Protein AF-A0A2N2N046-F1 (afdb_monomer_lite)

pLDDT: mean 81.68, std 15.63, range [43.5, 98.0]

Structure (mmCIF, N/CA/C/O backbone):
data_AF-A0A2N2N046-F1
#
_entry.id   AF-A0A2N2N046-F1
#
loop_
_atom_site.group_PDB
_atom_site.id
_atom_site.type_symbol
_atom_site.label_atom_id
_atom_site.label_alt_id
_atom_site.label_comp_id
_atom_site.label_asym_id
_atom_site.label_entity_id
_atom_site.label_seq_id
_atom_site.pdbx_PDB_ins_code
_atom_site.Cartn_x
_atom_site.Cartn_y
_atom_site.Cartn_z
_atom_site.occupancy
_atom_site.B_iso_or_equiv
_atom_site.auth_seq_id
_atom_site.auth_comp_id
_atom_site.auth_asym_id
_atom_site.auth_atom_id
_atom_site.pdbx_PDB_model_num
ATOM 1 N N . MET A 1 1 ? 30.098 -3.066 45.587 1.00 59.25 1 MET A N 1
ATOM 2 C CA . MET A 1 1 ? 29.687 -1.642 45.711 1.00 59.25 1 MET A CA 1
ATOM 3 C C . MET A 1 1 ? 29.264 -0.950 44.402 1.00 59.25 1 MET A C 1
ATOM 5 O O . MET A 1 1 ? 28.544 0.035 44.495 1.00 59.25 1 MET A O 1
ATOM 9 N N . LYS A 1 2 ? 29.627 -1.421 43.192 1.00 56.34 2 LYS A N 1
ATOM 10 C CA . LYS A 1 2 ? 29.232 -0.758 41.923 1.00 56.34 2 LYS A CA 1
ATOM 11 C C . LYS A 1 2 ? 27.736 -0.882 41.561 1.00 56.34 2 LYS A C 1
ATOM 13 O O . LYS A 1 2 ? 27.165 0.080 41.059 1.00 56.34 2 LYS A O 1
ATOM 18 N N . GLN A 1 3 ? 27.082 -1.995 41.905 1.00 61.72 3 GLN A N 1
ATOM 19 C CA . GLN A 1 3 ? 25.675 -2.259 41.549 1.00 61.72 3 GLN A CA 1
ATOM 20 C C . GLN A 1 3 ? 24.677 -1.250 42.158 1.00 61.72 3 GLN A C 1
ATOM 22 O O . GLN A 1 3 ? 23.708 -0.861 41.511 1.00 61.72 3 GLN A O 1
ATOM 27 N N . ASN A 1 4 ? 24.935 -0.764 43.379 1.00 69.19 4 ASN A N 1
ATOM 28 C CA . ASN A 1 4 ? 24.015 0.155 44.063 1.00 69.19 4 ASN A CA 1
ATOM 29 C C . ASN A 1 4 ? 24.002 1.567 43.460 1.00 69.19 4 ASN A C 1
ATOM 31 O O . ASN A 1 4 ? 22.984 2.251 43.530 1.00 69.19 4 ASN A O 1
ATOM 35 N N . ARG A 1 5 ? 25.100 1.999 42.826 1.00 77.50 5 ARG A N 1
ATOM 36 C CA . ARG A 1 5 ? 25.168 3.324 42.188 1.00 77.50 5 ARG A CA 1
ATOM 37 C C . ARG A 1 5 ? 24.362 3.382 40.891 1.00 77.50 5 ARG A C 1
ATOM 39 O O . ARG A 1 5 ? 23.766 4.412 40.596 1.00 77.50 5 ARG A O 1
ATOM 46 N N . TYR A 1 6 ? 24.279 2.266 40.167 1.00 79.62 6 TYR A N 1
ATOM 47 C CA . TYR A 1 6 ? 23.507 2.179 38.927 1.00 79.62 6 TYR A CA 1
ATOM 48 C C . TYR A 1 6 ? 21.994 2.270 39.181 1.00 79.62 6 TYR A C 1
ATOM 50 O O . TYR A 1 6 ? 21.284 3.016 38.508 1.00 79.62 6 TYR A O 1
ATOM 58 N N . ASN A 1 7 ? 21.505 1.587 40.222 1.00 78.88 7 ASN A N 1
ATOM 59 C CA . ASN A 1 7 ? 20.087 1.621 40.588 1.00 78.88 7 ASN A CA 1
ATOM 60 C C . ASN A 1 7 ? 19.633 3.000 41.089 1.00 78.88 7 ASN A C 1
ATOM 62 O O . ASN A 1 7 ? 18.505 3.406 40.813 1.00 78.88 7 ASN A O 1
ATOM 66 N N . LEU A 1 8 ? 20.509 3.737 41.782 1.00 85.38 8 LEU A N 1
ATOM 67 C CA . LEU A 1 8 ? 20.218 5.101 42.226 1.00 85.38 8 LEU A CA 1
ATOM 68 C C . LEU A 1 8 ? 20.126 6.069 41.036 1.00 85.38 8 LEU A C 1
ATOM 70 O O . LEU A 1 8 ? 19.172 6.839 40.947 1.00 85.38 8 LEU A O 1
ATOM 74 N N . PHE A 1 9 ? 21.066 5.981 40.091 1.00 86.12 9 PHE A N 1
ATOM 75 C CA . PHE A 1 9 ? 21.083 6.850 38.912 1.00 86.12 9 PHE A CA 1
ATOM 76 C C . PHE A 1 9 ? 19.874 6.606 37.997 1.00 86.12 9 PHE A C 1
ATOM 78 O O . PHE A 1 9 ? 19.235 7.554 37.547 1.00 86.12 9 PHE A O 1
ATOM 85 N N . ARG A 1 10 ? 19.487 5.337 37.797 1.00 84.94 10 ARG A N 1
ATOM 86 C CA . ARG A 1 10 ? 18.296 4.972 37.013 1.00 84.94 10 ARG A CA 1
ATOM 87 C C . ARG A 1 10 ? 17.003 5.521 37.627 1.00 84.94 10 ARG A C 1
ATOM 89 O O . ARG A 1 10 ? 16.145 5.995 36.891 1.00 84.94 10 ARG A O 1
ATOM 96 N N . ARG A 1 11 ? 16.864 5.492 38.958 1.00 87.94 11 ARG A N 1
ATOM 97 C CA . ARG A 1 11 ? 15.691 6.058 39.652 1.00 87.94 11 ARG A CA 1
ATOM 98 C C . ARG A 1 11 ? 15.640 7.583 39.540 1.00 87.94 11 ARG A C 1
ATOM 100 O O . ARG A 1 11 ? 14.569 8.123 39.290 1.00 87.94 11 ARG A O 1
ATOM 107 N N . LEU A 1 12 ? 16.789 8.255 39.652 1.00 90.06 12 LEU A N 1
ATOM 108 C CA . LEU A 1 12 ? 16.875 9.709 39.502 1.00 90.06 12 LEU A CA 1
ATOM 109 C C . LEU A 1 12 ? 16.481 10.159 38.084 1.00 90.06 12 LEU A C 1
ATOM 111 O O . LEU A 1 12 ? 15.694 11.089 37.932 1.00 90.06 12 LEU A O 1
ATOM 115 N N . LEU A 1 13 ? 16.971 9.459 37.054 1.00 90.94 13 LEU A N 1
ATOM 116 C CA . LEU A 1 13 ? 16.663 9.763 35.653 1.00 90.94 13 LEU A CA 1
ATOM 117 C C . LEU A 1 13 ? 15.162 9.617 35.352 1.00 90.94 13 LEU A C 1
ATOM 119 O O . LEU A 1 13 ? 14.576 10.480 34.703 1.00 90.94 13 LEU A O 1
ATOM 123 N N . ILE A 1 14 ? 14.531 8.551 35.860 1.00 88.88 14 ILE A N 1
ATOM 124 C CA . ILE A 1 14 ? 13.090 8.320 35.686 1.00 88.88 14 ILE A CA 1
ATOM 125 C C . ILE A 1 14 ? 12.280 9.4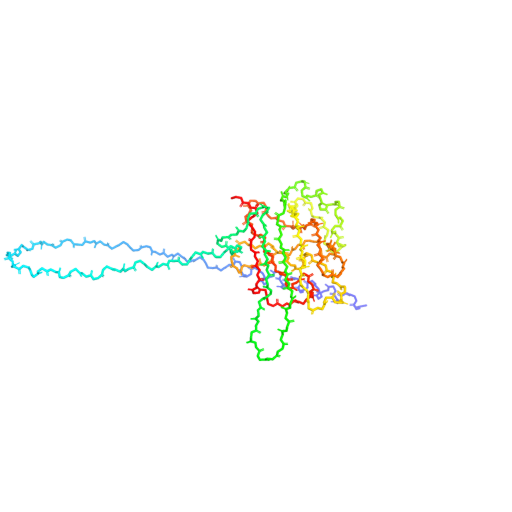32 36.369 1.00 88.88 14 ILE A C 1
ATOM 127 O O . ILE A 1 14 ? 11.352 9.956 35.760 1.00 88.88 14 ILE A O 1
ATOM 131 N N . SER A 1 15 ? 12.650 9.849 37.586 1.00 86.62 15 SER A N 1
ATOM 132 C CA . SER A 1 15 ? 11.965 10.960 38.264 1.00 86.62 15 SER A CA 1
ATOM 133 C C . SER A 1 15 ? 12.071 12.280 37.501 1.00 86.62 15 SER A C 1
ATOM 135 O O . SER A 1 15 ? 11.079 13.000 37.427 1.00 86.62 15 SER A O 1
ATOM 137 N N . ILE A 1 16 ? 13.227 12.588 36.903 1.00 89.75 16 ILE A N 1
ATOM 138 C CA . ILE A 1 16 ? 13.406 13.815 36.110 1.00 89.75 16 ILE A CA 1
ATOM 139 C C . ILE A 1 16 ? 12.502 13.790 34.869 1.00 89.75 16 ILE A C 1
ATOM 141 O O . ILE A 1 16 ? 11.799 14.764 34.614 1.00 89.75 16 ILE A O 1
ATOM 145 N N . LEU A 1 17 ? 12.448 12.666 34.144 1.00 87.50 17 LEU A N 1
ATOM 146 C CA . LEU A 1 17 ? 11.613 12.541 32.942 1.00 87.50 17 LEU A CA 1
ATOM 147 C C . LEU A 1 17 ? 10.113 12.669 33.244 1.00 87.50 17 LEU A C 1
ATOM 149 O O . LEU A 1 17 ? 9.395 13.337 32.501 1.00 87.50 17 LEU A O 1
ATOM 153 N N . VAL A 1 18 ? 9.642 12.087 34.351 1.00 86.75 18 VAL A N 1
ATOM 154 C CA . VAL A 1 18 ? 8.235 12.205 34.770 1.00 86.75 18 VAL A CA 1
ATOM 155 C C . VAL A 1 18 ? 7.891 13.650 35.149 1.00 86.75 18 VAL A C 1
ATOM 157 O O . VAL A 1 18 ? 6.824 14.141 34.783 1.00 86.75 18 VAL A O 1
ATOM 160 N N . PHE A 1 19 ? 8.798 14.359 35.829 1.00 80.19 19 PHE A N 1
ATOM 161 C CA . PHE A 1 19 ? 8.562 15.747 36.236 1.00 80.19 19 PHE A CA 1
ATOM 162 C C . PHE A 1 19 ? 8.558 16.712 35.040 1.00 80.19 19 PHE A C 1
ATOM 164 O O . PHE A 1 19 ? 7.724 17.613 34.980 1.00 80.19 19 PHE A O 1
ATOM 171 N N . SER A 1 20 ? 9.429 16.495 34.048 1.00 79.31 20 SER A N 1
ATOM 172 C CA . SER A 1 20 ? 9.440 17.283 32.808 1.00 79.31 20 SER A CA 1
ATOM 173 C C . SER A 1 20 ? 8.172 17.091 31.970 1.00 79.31 20 SER A C 1
ATOM 175 O O . SER A 1 20 ? 7.686 18.057 31.388 1.00 79.31 20 SER A O 1
ATOM 177 N N . PHE A 1 21 ? 7.596 15.884 31.941 1.00 76.62 21 PHE A N 1
ATOM 178 C CA . PHE A 1 21 ? 6.354 15.617 31.205 1.00 76.62 21 PHE A CA 1
ATOM 179 C C . PHE A 1 21 ? 5.133 16.308 31.839 1.00 76.62 21 PHE A C 1
ATOM 181 O O . PHE A 1 21 ? 4.242 16.768 31.127 1.00 76.62 21 PHE A O 1
ATOM 188 N N . LEU A 1 22 ? 5.114 16.459 33.169 1.00 74.38 22 LEU A N 1
ATOM 189 C CA . LEU A 1 22 ? 4.006 17.097 33.888 1.00 74.38 22 LEU A CA 1
ATOM 190 C C . LEU A 1 22 ? 3.894 18.610 33.617 1.00 74.38 22 LEU A C 1
ATOM 192 O O . LEU A 1 22 ? 2.797 19.158 33.649 1.00 74.38 22 LEU A O 1
ATOM 196 N N . ILE A 1 23 ? 5.011 19.279 33.312 1.00 70.19 23 ILE A N 1
ATOM 197 C CA . ILE A 1 23 ? 5.061 20.732 33.060 1.00 70.19 23 ILE A CA 1
ATOM 198 C C . ILE A 1 23 ? 4.473 21.095 31.681 1.00 70.19 23 ILE A C 1
ATOM 200 O O . ILE A 1 23 ? 3.991 22.208 31.481 1.00 70.19 23 ILE A O 1
ATOM 204 N N . ILE A 1 24 ? 4.453 20.154 30.731 1.00 66.06 24 ILE A N 1
ATOM 205 C CA . ILE A 1 24 ? 3.971 20.391 29.358 1.00 66.06 24 ILE A CA 1
ATOM 206 C C . ILE A 1 24 ? 2.428 20.363 29.282 1.00 66.06 24 ILE A C 1
ATOM 208 O O . ILE A 1 24 ? 1.840 20.910 28.353 1.00 66.06 24 ILE A O 1
ATOM 212 N N . LEU A 1 25 ? 1.746 19.801 30.287 1.00 60.03 25 LEU A N 1
ATOM 213 C CA . LEU A 1 25 ? 0.282 19.656 30.311 1.00 60.03 25 LEU A CA 1
ATOM 214 C C . LEU A 1 25 ? -0.479 20.894 30.828 1.00 60.03 25 LEU A C 1
ATOM 216 O O . LEU A 1 25 ? -1.706 20.902 30.807 1.00 60.03 25 LEU A O 1
ATOM 220 N N . THR A 1 26 ? 0.210 21.956 31.256 1.00 64.25 26 THR A N 1
ATOM 221 C CA . THR A 1 26 ? -0.411 23.189 31.790 1.00 64.25 26 THR A CA 1
ATOM 222 C C . THR A 1 26 ? -0.290 24.394 30.846 1.00 64.25 26 THR A C 1
ATOM 224 O O . THR A 1 26 ? -0.050 25.516 31.289 1.00 64.25 26 THR A O 1
ATOM 227 N N . GLY A 1 27 ? -0.432 24.180 29.534 1.00 49.88 27 GLY A N 1
ATOM 228 C CA . GLY A 1 27 ? -0.313 25.224 28.508 1.00 49.88 27 GLY A CA 1
ATOM 229 C C . GLY A 1 27 ? -1.650 25.758 27.973 1.00 49.88 27 GLY A C 1
ATOM 230 O O . GLY A 1 27 ? -2.259 25.134 27.117 1.00 49.88 27 GLY A O 1
ATOM 231 N N . CYS A 1 28 ? -2.035 26.945 28.454 1.00 49.88 28 CYS A N 1
ATOM 232 C CA . CYS A 1 28 ? -2.848 28.003 27.824 1.00 49.88 28 CYS A CA 1
ATOM 233 C C . CYS A 1 28 ? -4.181 27.666 27.113 1.00 49.88 28 CYS A C 1
ATOM 235 O O . CYS A 1 28 ? -4.227 27.401 25.915 1.00 49.88 28 CYS A O 1
ATOM 237 N N . ASN A 1 29 ? -5.291 27.927 27.818 1.00 56.12 29 ASN A N 1
ATOM 238 C CA . ASN A 1 29 ? -6.572 28.314 27.213 1.00 56.12 29 ASN A CA 1
ATOM 239 C C . ASN A 1 29 ? -6.524 29.793 26.795 1.00 56.12 29 ASN A C 1
ATOM 241 O O . ASN A 1 29 ? -6.257 30.659 27.627 1.00 56.12 29 ASN A O 1
ATOM 245 N N . SER A 1 30 ? -6.822 30.103 25.532 1.00 54.75 30 SER A N 1
ATOM 246 C CA . SER A 1 30 ? -7.036 31.478 25.062 1.00 54.75 30 SER A CA 1
ATOM 247 C C . SER A 1 30 ? -8.430 31.626 24.463 1.00 54.75 30 SER A C 1
ATOM 249 O O . SER A 1 30 ? -8.735 31.117 23.389 1.00 54.75 30 SER A O 1
ATOM 251 N N . THR A 1 31 ? -9.274 32.326 25.212 1.00 46.50 31 THR A N 1
ATOM 252 C CA . THR A 1 31 ? -10.623 32.774 24.866 1.00 46.50 31 THR A CA 1
ATOM 253 C C . THR A 1 31 ? -10.540 33.898 23.830 1.00 46.50 31 THR A C 1
ATOM 255 O O . THR A 1 31 ? -9.891 34.910 24.091 1.00 46.50 31 THR A O 1
ATOM 258 N N . ILE A 1 32 ? -11.208 33.765 22.679 1.00 52.81 32 ILE A N 1
ATOM 259 C CA . ILE A 1 32 ? -11.350 34.854 21.697 1.00 52.81 32 ILE A CA 1
ATOM 260 C C . ILE A 1 32 ? -12.803 35.345 21.696 1.00 52.81 32 ILE A C 1
ATOM 262 O O . ILE A 1 32 ? -13.740 34.579 21.481 1.00 52.81 32 ILE A O 1
ATOM 266 N N . LEU A 1 33 ? -12.948 36.641 21.986 1.00 43.62 33 LEU A N 1
ATOM 267 C CA . LEU A 1 33 ? -14.177 37.434 22.069 1.00 43.62 33 LEU A CA 1
ATOM 268 C C . LEU A 1 33 ? -14.772 37.727 20.682 1.00 43.62 33 LEU A C 1
ATOM 270 O O . LEU A 1 33 ? -14.066 38.158 19.773 1.00 43.62 33 LEU A O 1
ATOM 274 N N . SER A 1 34 ? -16.092 37.570 20.555 1.00 45.38 34 SER A N 1
ATOM 275 C CA . SER A 1 34 ? -16.881 38.033 19.409 1.00 45.38 34 SER A CA 1
ATOM 276 C C . SER A 1 34 ? -17.270 39.506 19.568 1.00 45.38 34 SER A C 1
ATOM 278 O O . SER A 1 34 ? -17.834 39.877 20.599 1.00 45.38 34 SER A O 1
ATOM 280 N N . PHE A 1 35 ? -17.072 40.321 18.532 1.00 46.12 35 PHE A N 1
ATOM 281 C CA . PHE A 1 35 ? -17.627 41.675 18.450 1.00 46.12 35 PHE A CA 1
ATOM 282 C C . PHE A 1 35 ? -18.769 41.713 17.426 1.00 46.12 35 PHE A C 1
ATOM 284 O O . PHE A 1 35 ? -18.572 41.390 16.256 1.00 46.12 35 PHE A O 1
ATOM 291 N N . LEU A 1 36 ? -19.962 42.117 17.876 1.00 50.69 36 LEU A N 1
ATOM 292 C CA . LEU A 1 36 ? -21.091 42.496 17.024 1.00 50.69 36 LEU A CA 1
ATOM 293 C C . LEU A 1 36 ? -20.953 43.983 16.672 1.00 50.69 36 LEU A C 1
ATOM 295 O O . LEU A 1 36 ? -20.821 44.810 17.573 1.00 50.69 36 LEU A O 1
ATOM 299 N N . SER A 1 37 ? -21.012 44.320 15.383 1.00 43.50 37 SER A N 1
ATOM 300 C CA . SER A 1 37 ? -21.061 45.706 14.907 1.00 43.50 37 SER A CA 1
ATOM 301 C C . SER A 1 37 ? -22.445 46.014 14.340 1.00 43.50 37 SER A C 1
ATOM 303 O O . SER A 1 37 ? -22.948 45.307 13.466 1.00 43.50 37 SER A O 1
ATOM 305 N N . THR A 1 38 ? -23.068 47.051 14.891 1.00 50.72 38 THR A N 1
ATOM 306 C CA . THR A 1 38 ? -24.431 47.514 14.619 1.00 50.72 38 THR A CA 1
ATOM 307 C C . THR A 1 38 ? -24.442 48.433 13.397 1.00 50.72 38 THR A C 1
ATOM 309 O O . THR A 1 38 ? -23.676 49.393 13.335 1.00 50.72 38 THR A O 1
ATOM 312 N N . ALA A 1 39 ? -25.320 48.166 12.429 1.00 47.69 39 ALA A N 1
ATOM 313 C CA . ALA A 1 39 ? -25.484 49.005 11.243 1.00 47.69 39 ALA A CA 1
ATOM 314 C C . ALA A 1 39 ? -26.456 50.168 11.509 1.00 47.69 39 ALA A C 1
ATOM 316 O O . ALA A 1 39 ? -27.587 49.956 11.946 1.00 47.69 39 ALA A O 1
ATOM 317 N N . THR A 1 40 ? -26.020 51.390 11.198 1.00 57.81 40 THR A N 1
ATOM 318 C CA . THR A 1 40 ? -26.826 52.619 11.244 1.00 57.81 40 THR A CA 1
ATOM 319 C C . THR A 1 40 ? -27.358 52.928 9.847 1.00 57.81 40 THR A C 1
ATOM 321 O O . THR A 1 40 ? -26.586 53.065 8.901 1.00 57.81 40 THR A O 1
ATOM 324 N N . THR A 1 41 ? -28.677 53.058 9.711 1.00 51.44 41 THR A N 1
ATOM 325 C CA . THR A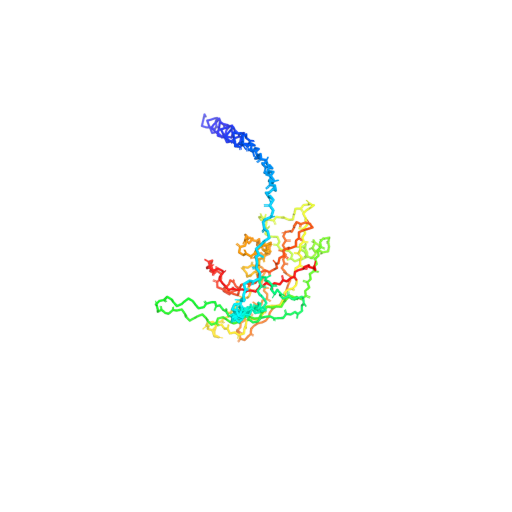 1 41 ? -29.348 53.417 8.455 1.00 51.44 41 THR A CA 1
ATOM 326 C C . THR A 1 41 ? -29.449 54.934 8.296 1.00 51.44 41 THR A C 1
ATOM 328 O O . THR A 1 41 ? -30.088 55.605 9.107 1.00 51.44 41 THR A O 1
ATOM 331 N N . THR A 1 42 ? -28.852 55.469 7.233 1.00 64.56 42 THR A N 1
ATOM 332 C CA . THR A 1 42 ? -28.939 56.881 6.823 1.00 64.56 42 THR A CA 1
ATOM 333 C C . THR A 1 42 ? -30.024 57.050 5.747 1.00 64.56 42 THR A C 1
ATOM 335 O O . THR A 1 42 ? -30.137 56.183 4.877 1.00 64.56 42 THR A O 1
ATOM 338 N N . PRO A 1 43 ? -30.839 58.123 5.778 1.00 56.50 43 PRO A N 1
ATOM 339 C CA . PRO A 1 43 ? -31.947 58.301 4.845 1.00 56.50 43 PRO A CA 1
ATOM 340 C C . PRO A 1 43 ? -31.502 58.609 3.411 1.00 56.50 43 PRO A C 1
ATOM 342 O O . PRO A 1 43 ? -30.514 59.296 3.154 1.00 56.50 43 PRO A O 1
ATOM 345 N N . THR A 1 44 ? -32.299 58.083 2.487 1.00 56.00 44 THR A N 1
ATOM 346 C CA . THR A 1 44 ? -32.116 58.086 1.038 1.00 56.00 44 THR A CA 1
ATOM 347 C C . THR A 1 44 ? -32.593 59.403 0.424 1.00 56.00 44 THR A C 1
ATOM 349 O O . THR A 1 44 ? -33.750 59.784 0.582 1.00 56.00 44 THR A O 1
ATOM 352 N N . VAL A 1 45 ? -31.714 60.082 -0.314 1.00 56.56 45 VAL A N 1
ATOM 353 C CA . VAL A 1 45 ? -32.080 61.180 -1.220 1.00 56.56 45 VAL A CA 1
ATOM 354 C C . VAL A 1 45 ? -32.356 60.576 -2.593 1.00 56.56 45 VAL A C 1
ATOM 356 O O . VAL A 1 45 ? -31.537 59.806 -3.089 1.00 56.56 45 VAL A O 1
ATOM 359 N N . THR A 1 46 ? -33.496 60.913 -3.197 1.00 60.34 46 THR A N 1
ATOM 360 C CA . THR A 1 46 ? -33.905 60.451 -4.534 1.00 60.34 46 THR A CA 1
ATOM 361 C C . THR A 1 46 ? -33.328 61.377 -5.611 1.00 60.34 46 THR A C 1
ATOM 363 O O . THR A 1 46 ? -33.774 62.524 -5.705 1.00 60.34 46 THR A O 1
ATOM 366 N N . PRO A 1 47 ? -32.353 60.937 -6.428 1.00 65.19 47 PRO A N 1
ATOM 367 C CA . PRO A 1 47 ? -31.862 61.732 -7.544 1.00 65.19 47 PRO A CA 1
ATOM 368 C C . PRO A 1 47 ? -32.763 61.626 -8.784 1.00 65.19 47 PRO A C 1
ATOM 370 O O . PRO A 1 47 ? -33.421 60.618 -9.042 1.00 65.19 47 PRO A O 1
ATOM 373 N N . LEU A 1 48 ? -32.747 62.717 -9.545 1.00 60.75 48 LEU A N 1
ATOM 374 C CA . LEU A 1 48 ? -33.407 62.955 -10.829 1.00 60.75 48 LEU A CA 1
ATOM 375 C C . LEU A 1 48 ? -32.931 61.953 -11.911 1.00 60.75 48 LEU A C 1
ATOM 377 O O . LEU A 1 48 ? -31.757 61.574 -11.887 1.00 60.75 48 LEU A O 1
ATOM 381 N N . PRO A 1 49 ? -33.783 61.528 -12.871 1.00 56.38 49 PRO A N 1
ATOM 382 C CA . PRO A 1 49 ? -33.394 60.566 -13.900 1.00 56.38 49 PRO A CA 1
ATOM 383 C C . PRO A 1 49 ? -32.346 61.160 -14.848 1.00 56.38 49 PRO A C 1
ATOM 385 O O . PRO A 1 49 ? -32.647 61.943 -15.747 1.00 56.38 49 PRO A O 1
ATOM 388 N N . THR A 1 50 ? -31.099 60.753 -14.644 1.00 63.50 50 THR A N 1
ATOM 389 C CA . THR A 1 50 ? -29.984 61.005 -15.555 1.00 63.50 50 THR A CA 1
ATOM 390 C C . THR A 1 50 ? -29.958 59.893 -16.599 1.00 63.50 50 THR A C 1
ATOM 392 O O . THR A 1 50 ? -29.927 58.713 -16.239 1.00 63.50 50 THR A O 1
ATOM 395 N N . HIS A 1 51 ? -29.952 60.254 -17.887 1.00 63.72 51 HIS A N 1
ATOM 396 C CA . HIS A 1 51 ? -29.757 59.311 -18.991 1.00 63.72 51 HIS A CA 1
ATOM 397 C C . HIS A 1 51 ? -28.488 58.490 -18.743 1.00 63.72 51 HIS A C 1
ATOM 399 O O . HIS A 1 51 ? -27.369 58.992 -18.837 1.00 63.72 51 HIS A O 1
ATOM 405 N N . THR A 1 52 ? -28.688 57.237 -18.338 1.00 65.06 52 THR A N 1
ATOM 406 C CA . THR A 1 52 ? -27.615 56.352 -17.901 1.00 65.06 52 THR A CA 1
ATOM 407 C C . THR A 1 52 ? -26.930 55.805 -19.151 1.00 65.06 52 THR A C 1
ATOM 409 O O . THR A 1 52 ? -27.621 55.220 -19.989 1.00 65.06 52 THR A O 1
ATOM 412 N N . PRO A 1 53 ? -25.612 55.999 -19.332 1.00 69.25 53 PRO A N 1
ATOM 413 C CA . PRO A 1 53 ? -24.903 55.380 -20.440 1.00 69.25 53 PRO A CA 1
ATOM 414 C C . PRO A 1 53 ? -25.082 53.866 -20.335 1.00 69.25 53 PRO A C 1
ATOM 416 O O . PRO A 1 53 ? -24.855 53.280 -19.275 1.00 69.25 53 PRO A O 1
ATOM 419 N N . THR A 1 54 ? -25.537 53.243 -21.420 1.00 69.88 54 THR A N 1
ATOM 420 C CA . THR A 1 54 ? -25.741 51.798 -21.507 1.00 69.88 54 THR A CA 1
ATOM 421 C C . THR A 1 54 ? -24.427 51.112 -21.146 1.00 69.88 54 THR A C 1
ATOM 423 O O . THR A 1 54 ? -23.444 51.234 -21.875 1.00 69.88 54 THR A O 1
ATOM 426 N N . SER A 1 55 ? -24.379 50.455 -19.984 1.00 72.25 55 SER A N 1
ATOM 427 C CA . SER A 1 55 ? -23.163 49.815 -19.493 1.00 72.25 55 SER A CA 1
ATOM 428 C C . SER A 1 55 ? -22.746 48.735 -20.480 1.00 72.25 55 SER A C 1
ATOM 430 O O . SER A 1 55 ? -23.467 47.752 -20.663 1.00 72.25 55 SER A O 1
ATOM 432 N N . THR A 1 56 ? -21.589 48.912 -21.111 1.00 77.38 56 THR A N 1
ATOM 433 C CA . THR A 1 56 ? -20.948 47.863 -21.900 1.00 77.38 56 THR A CA 1
ATOM 434 C C . THR A 1 56 ? -20.863 46.611 -21.022 1.00 77.38 56 THR A C 1
ATOM 436 O O . THR A 1 56 ? -20.346 46.720 -19.903 1.00 77.38 56 THR A O 1
ATOM 439 N N . PRO A 1 57 ? -21.402 45.450 -21.445 1.00 75.88 57 PRO A N 1
ATOM 440 C CA . PRO A 1 57 ? -21.375 44.248 -20.625 1.00 75.88 57 PRO A CA 1
ATOM 441 C C . PRO A 1 57 ? -19.924 43.947 -20.259 1.00 75.88 57 PRO A C 1
ATOM 443 O O . PRO A 1 57 ? -19.074 43.742 -21.127 1.00 75.88 57 PRO A O 1
ATOM 446 N N . ARG A 1 58 ? -19.628 43.992 -18.955 1.00 81.94 58 ARG A N 1
ATOM 447 C CA . ARG A 1 58 ? -18.312 43.628 -18.434 1.00 81.94 58 ARG A CA 1
ATOM 448 C C . ARG A 1 58 ? -18.052 42.183 -18.866 1.00 81.94 58 ARG A C 1
ATOM 450 O O . ARG A 1 58 ? -18.947 41.360 -18.658 1.00 81.94 58 ARG A O 1
ATOM 457 N N . PRO A 1 59 ? -16.880 41.864 -19.450 1.00 79.56 59 PRO A N 1
ATOM 458 C CA . PRO A 1 59 ? -16.555 40.491 -19.802 1.00 79.56 59 PRO A CA 1
ATOM 459 C C . PRO A 1 59 ? -16.793 39.616 -18.575 1.00 79.56 59 PRO A C 1
ATOM 461 O O . PRO A 1 59 ? -16.247 39.863 -17.496 1.00 79.56 59 PRO A O 1
ATOM 464 N N . THR A 1 60 ? -17.713 38.669 -18.717 1.00 81.44 60 THR A N 1
ATOM 465 C CA . THR A 1 60 ? -18.019 37.705 -17.670 1.00 81.44 60 THR A CA 1
ATOM 466 C C . THR A 1 60 ? -16.792 36.818 -17.544 1.00 81.44 60 THR A C 1
ATOM 468 O O . THR A 1 60 ? -16.281 36.354 -18.562 1.00 81.44 60 THR A O 1
ATOM 471 N N . ASN A 1 61 ? -16.274 36.633 -16.327 1.00 85.94 61 ASN A N 1
ATOM 472 C CA . ASN A 1 61 ? -15.121 35.764 -16.115 1.00 85.94 61 ASN A CA 1
ATOM 473 C C . ASN A 1 61 ? -15.441 34.391 -16.711 1.00 85.94 61 ASN A C 1
ATOM 475 O O . ASN A 1 61 ? -16.372 33.724 -16.255 1.00 85.94 61 ASN A O 1
ATOM 479 N N . THR A 1 62 ? -14.696 33.997 -17.742 1.00 86.19 62 THR A N 1
ATOM 480 C CA . THR A 1 62 ? -14.779 32.648 -18.292 1.00 86.19 62 THR A CA 1
ATOM 481 C C . THR A 1 62 ? -14.479 31.677 -17.153 1.00 86.19 62 THR A C 1
ATOM 483 O O . THR A 1 62 ? -13.469 31.869 -16.468 1.00 86.19 62 THR A O 1
ATOM 486 N N . PRO A 1 63 ? -15.334 30.674 -16.895 1.00 88.44 63 PRO A N 1
ATOM 487 C CA . PRO A 1 63 ? -15.076 29.714 -15.836 1.00 88.44 63 PRO A CA 1
ATOM 488 C C . PRO A 1 63 ? -13.724 29.043 -16.084 1.00 88.44 63 PRO A C 1
ATOM 490 O O . PRO A 1 63 ? -13.480 28.483 -17.154 1.00 88.44 63 PRO A O 1
ATOM 493 N N . THR A 1 64 ? -12.832 29.123 -15.099 1.00 91.88 64 THR A N 1
ATOM 494 C CA . THR A 1 64 ? -11.561 28.404 -15.138 1.00 91.88 64 THR A CA 1
ATOM 495 C C . THR A 1 64 ? -11.863 26.914 -15.080 1.00 91.88 64 THR A C 1
ATOM 497 O O . THR A 1 64 ? -12.484 26.438 -14.127 1.00 91.88 64 THR A O 1
ATOM 500 N N . VAL A 1 65 ? -11.440 26.172 -16.104 1.00 91.50 65 VAL A N 1
ATOM 501 C CA . VAL A 1 65 ? -11.561 24.712 -16.115 1.00 91.50 65 VAL A CA 1
ATOM 502 C C . VAL A 1 65 ? -10.748 24.171 -14.943 1.00 91.50 65 VAL A C 1
ATOM 504 O O . VAL A 1 65 ? -9.534 24.358 -14.879 1.00 91.50 65 VAL A O 1
ATOM 507 N N . THR A 1 66 ? -11.427 23.535 -13.991 1.00 92.31 66 THR A N 1
ATOM 508 C CA . THR A 1 66 ? -10.757 22.831 -12.896 1.00 92.31 66 THR A CA 1
ATOM 509 C C . THR A 1 66 ? -10.247 21.502 -13.454 1.00 92.31 66 THR A C 1
ATOM 511 O O . THR A 1 66 ? -11.043 20.782 -14.062 1.00 92.31 66 THR A O 1
ATOM 514 N N . PRO A 1 67 ? -8.951 21.172 -13.311 1.00 93.75 67 PRO A N 1
ATOM 515 C CA . PRO A 1 67 ? -8.421 19.916 -13.824 1.00 93.75 67 PRO A CA 1
ATOM 516 C C . PRO A 1 67 ? -9.137 18.735 -13.163 1.00 93.75 67 PRO A C 1
ATOM 518 O O . PRO A 1 67 ? -9.389 18.737 -11.957 1.00 93.75 67 PRO A O 1
ATOM 521 N N . THR A 1 68 ? -9.480 17.727 -13.961 1.00 95.06 68 THR A N 1
ATOM 522 C CA . THR A 1 68 ? -10.020 16.469 -13.443 1.00 95.06 68 THR A CA 1
ATOM 523 C C . THR A 1 68 ? -8.916 15.739 -12.671 1.00 95.06 68 THR A C 1
ATOM 525 O O . THR A 1 68 ? -7.831 15.576 -13.226 1.00 95.06 68 THR A O 1
ATOM 528 N N . PRO A 1 69 ? -9.145 15.309 -11.417 1.00 94.56 69 PRO A N 1
ATOM 529 C CA . PRO A 1 69 ? -8.129 14.596 -10.650 1.00 94.56 69 PRO A CA 1
ATOM 530 C C . PRO A 1 69 ? -7.720 13.274 -11.306 1.00 94.56 69 PRO A C 1
ATOM 532 O O . PRO A 1 69 ? -8.576 12.486 -11.723 1.00 94.56 69 PRO A O 1
ATOM 535 N N . ASP A 1 70 ? -6.416 13.003 -11.324 1.00 94.94 70 ASP A N 1
ATOM 536 C CA . ASP A 1 70 ? -5.865 11.765 -11.874 1.00 94.94 70 ASP A CA 1
ATOM 537 C C . ASP A 1 70 ? -6.383 10.533 -11.122 1.00 94.94 70 ASP A C 1
ATOM 539 O O . ASP A 1 70 ? -6.554 10.550 -9.898 1.00 94.94 70 ASP A O 1
ATOM 543 N N . LYS A 1 71 ? -6.613 9.437 -11.849 1.00 96.00 71 LYS A N 1
ATOM 544 C CA . LYS A 1 71 ? -7.001 8.154 -11.254 1.00 96.00 71 LYS A CA 1
ATOM 545 C C . LYS A 1 71 ? -5.883 7.624 -10.353 1.00 96.00 71 LYS A C 1
ATOM 547 O O . LYS A 1 71 ? -4.717 7.634 -10.734 1.00 96.00 71 LYS A O 1
ATOM 552 N N . GLY A 1 72 ? -6.245 7.142 -9.167 1.00 94.31 72 GLY A N 1
ATOM 553 C CA . GLY A 1 72 ? -5.290 6.718 -8.145 1.00 94.31 72 GLY A CA 1
ATOM 554 C C . GLY A 1 72 ? -4.664 7.880 -7.372 1.00 94.31 72 GLY A C 1
ATOM 555 O O . GLY A 1 72 ? -3.800 7.644 -6.531 1.00 94.31 72 GLY A O 1
ATOM 556 N N . SER A 1 73 ? -5.088 9.126 -7.610 1.00 94.50 73 SER A N 1
ATOM 557 C CA . SER A 1 73 ? -4.758 10.243 -6.721 1.00 94.50 73 SER A CA 1
ATOM 558 C C . SER A 1 73 ? -5.532 10.136 -5.405 1.00 94.50 73 SER A C 1
ATOM 560 O O . SER A 1 73 ? -6.524 9.421 -5.304 1.00 94.50 73 SER A O 1
ATOM 562 N N . PHE A 1 74 ? -5.120 10.896 -4.390 1.00 93.56 74 PHE A N 1
ATOM 563 C CA . PHE A 1 74 ? -5.835 10.936 -3.111 1.00 93.56 74 PHE A CA 1
ATOM 564 C C . PHE A 1 74 ? -7.303 11.387 -3.261 1.00 93.56 74 PHE A C 1
ATOM 566 O O . PHE A 1 74 ? -8.170 10.930 -2.524 1.00 93.56 74 PHE A O 1
ATOM 573 N N . VAL A 1 75 ? -7.590 12.275 -4.223 1.00 94.75 75 VAL A N 1
ATOM 574 C CA . VAL A 1 75 ? -8.941 12.819 -4.471 1.00 94.75 75 VAL A CA 1
ATOM 575 C C . VAL A 1 75 ? -9.785 11.883 -5.347 1.00 94.75 75 VAL A C 1
ATOM 577 O O . VAL A 1 75 ? -11.007 11.883 -5.238 1.00 94.75 75 VAL A O 1
ATOM 580 N N . ASN A 1 76 ? -9.144 11.072 -6.191 1.00 96.56 76 ASN A N 1
ATOM 581 C CA . ASN A 1 76 ? -9.789 10.074 -7.046 1.00 96.56 76 ASN A CA 1
ATOM 582 C C . ASN A 1 76 ? -9.112 8.699 -6.863 1.00 96.56 76 ASN A C 1
ATOM 584 O O . ASN A 1 76 ? -8.410 8.225 -7.765 1.00 96.56 76 ASN A O 1
ATOM 588 N N . PRO A 1 77 ? -9.248 8.098 -5.666 1.00 96.88 77 PRO A N 1
ATOM 589 C CA . PRO A 1 77 ? -8.597 6.842 -5.319 1.00 96.88 77 PRO A CA 1
ATOM 590 C C . PRO A 1 77 ? -9.232 5.664 -6.064 1.00 96.88 77 PRO A C 1
ATOM 592 O O . PRO A 1 77 ? -10.401 5.700 -6.440 1.00 96.88 77 PRO A O 1
ATOM 595 N N . LEU A 1 78 ? -8.460 4.596 -6.224 1.00 97.69 78 LEU A N 1
ATOM 596 C CA . LEU A 1 78 ? -8.894 3.347 -6.844 1.00 97.69 78 LEU A CA 1
ATOM 597 C C . LEU A 1 78 ? -9.828 2.553 -5.926 1.00 97.69 78 LEU A C 1
ATOM 599 O O . LEU A 1 78 ? -9.617 2.501 -4.716 1.00 97.69 78 LEU A O 1
ATOM 603 N N . GLY A 1 79 ? -10.833 1.900 -6.495 1.00 97.75 79 GLY A N 1
ATOM 604 C CA . GLY A 1 79 ? -11.683 0.939 -5.795 1.00 97.75 79 GLY A CA 1
ATOM 605 C C . GLY A 1 79 ? -11.075 -0.466 -5.705 1.00 97.75 79 GLY A C 1
ATOM 606 O O . GLY A 1 79 ? -10.033 -0.767 -6.291 1.00 97.75 79 GLY A O 1
ATOM 607 N N . ILE A 1 80 ? -11.770 -1.353 -4.991 1.00 97.88 80 ILE A N 1
ATOM 608 C CA . ILE A 1 80 ? -11.474 -2.793 -4.987 1.00 97.88 80 ILE A CA 1
ATOM 609 C C . ILE A 1 80 ? -11.680 -3.352 -6.404 1.00 97.88 80 ILE A C 1
ATOM 611 O O . ILE A 1 80 ? -12.655 -3.025 -7.079 1.00 97.88 80 ILE A O 1
ATOM 615 N N . GLY A 1 81 ? -10.760 -4.200 -6.854 1.00 97.69 81 GLY A N 1
ATOM 616 C CA . GLY A 1 81 ? -10.733 -4.814 -8.179 1.00 97.69 81 GLY A CA 1
ATOM 617 C C . GLY A 1 81 ? -10.123 -3.930 -9.267 1.00 97.69 81 GLY A C 1
ATOM 618 O O . GLY A 1 81 ? -9.824 -4.431 -10.349 1.00 97.69 81 GLY A O 1
ATOM 619 N N . GLU A 1 82 ? -9.899 -2.641 -9.001 1.00 97.75 82 GLU A N 1
ATOM 620 C CA . GLU A 1 82 ? -9.225 -1.766 -9.952 1.00 97.75 82 GLU A CA 1
ATOM 621 C C . GLU A 1 82 ? -7.705 -1.941 -9.895 1.00 97.75 82 GLU A C 1
ATOM 623 O O . GLU A 1 82 ? -7.107 -2.065 -8.825 1.00 97.75 82 GLU A O 1
ATOM 628 N N . SER A 1 83 ? -7.077 -1.902 -11.069 1.00 96.81 83 SER A N 1
ATOM 629 C CA . SER A 1 83 ? -5.625 -1.959 -11.220 1.00 96.81 83 SER A CA 1
ATOM 630 C C . SER A 1 83 ? -5.069 -0.603 -11.641 1.00 96.81 83 SER A C 1
ATOM 632 O O . SER A 1 83 ? -5.711 0.150 -12.381 1.00 96.81 83 SER A O 1
ATOM 634 N N . ILE A 1 84 ? -3.840 -0.319 -11.224 1.00 96.25 84 ILE A N 1
ATOM 635 C CA . ILE A 1 84 ? -3.066 0.822 -11.713 1.00 96.25 84 ILE A CA 1
ATOM 636 C C . ILE A 1 84 ? -1.636 0.406 -12.022 1.00 96.25 84 ILE A C 1
ATOM 638 O O . ILE A 1 84 ? -1.009 -0.297 -11.233 1.00 96.25 84 IL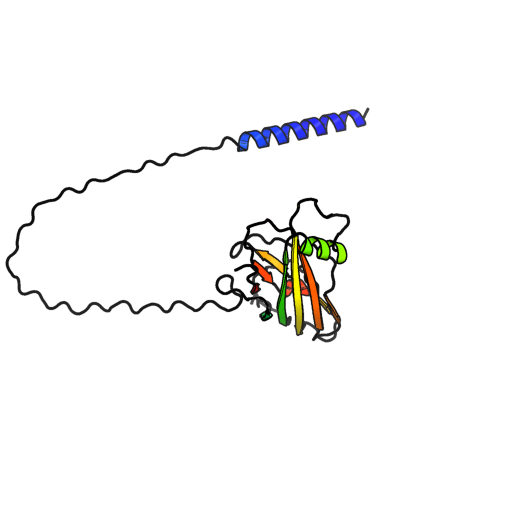E A O 1
ATOM 642 N N . THR A 1 85 ? -1.124 0.886 -13.153 1.00 95.25 85 THR A N 1
ATOM 643 C CA . THR A 1 85 ? 0.290 0.791 -13.508 1.00 95.25 85 THR A CA 1
ATOM 644 C C . THR A 1 85 ? 1.009 2.028 -12.989 1.00 95.25 85 THR A C 1
ATOM 646 O O . THR A 1 85 ? 0.766 3.142 -13.458 1.00 95.25 85 THR A O 1
ATOM 649 N N . VAL A 1 86 ? 1.911 1.844 -12.030 1.00 90.81 86 VAL A N 1
ATOM 650 C CA . VAL A 1 86 ? 2.733 2.917 -11.475 1.00 90.81 86 VAL A CA 1
ATOM 651 C C . VAL A 1 86 ? 4.137 2.817 -12.054 1.00 90.81 86 VAL A C 1
ATOM 653 O O . VAL A 1 86 ? 4.791 1.775 -11.996 1.00 90.81 86 VAL A O 1
ATOM 656 N N . LYS A 1 87 ? 4.598 3.934 -12.615 1.00 86.75 87 LYS A N 1
ATOM 657 C CA . LYS A 1 87 ? 5.988 4.129 -13.026 1.00 86.75 87 LYS A CA 1
ATOM 658 C C . LYS A 1 87 ? 6.691 4.934 -11.923 1.00 86.75 87 LYS A C 1
ATOM 660 O O . LYS A 1 87 ? 6.088 5.893 -11.434 1.00 86.75 87 LYS A O 1
ATOM 665 N N . PRO A 1 88 ? 7.911 4.569 -11.500 1.00 72.81 88 PRO A N 1
ATOM 666 C CA . PRO A 1 88 ? 8.686 5.339 -10.548 1.00 72.81 88 PRO A CA 1
ATOM 667 C C . PRO A 1 88 ? 8.909 6.739 -11.113 1.00 72.81 88 PRO A C 1
ATOM 669 O O . PRO A 1 88 ? 9.065 6.933 -12.324 1.00 72.81 88 PRO A O 1
ATOM 672 N N . PHE A 1 89 ? 8.866 7.728 -10.226 1.00 66.88 89 PHE A N 1
ATOM 673 C CA . PHE A 1 89 ? 9.122 9.111 -10.595 1.00 66.88 89 PHE A CA 1
ATOM 674 C C . PHE A 1 89 ? 10.545 9.262 -11.128 1.00 66.88 89 PHE A C 1
ATOM 676 O O . PHE A 1 89 ? 11.503 8.850 -10.479 1.00 66.88 89 PHE A O 1
ATOM 683 N N . ARG A 1 90 ? 10.690 9.934 -12.269 1.00 60.56 90 ARG A N 1
ATOM 684 C CA . ARG A 1 90 ? 11.990 10.355 -12.784 1.00 60.56 90 ARG A CA 1
ATOM 685 C C . ARG A 1 90 ? 12.398 11.645 -12.074 1.00 60.56 90 ARG A C 1
ATOM 687 O O . ARG A 1 90 ? 11.812 12.689 -12.344 1.00 60.56 90 ARG A O 1
ATOM 694 N N . TYR A 1 91 ? 13.404 11.604 -11.203 1.00 55.12 91 TYR A N 1
ATOM 695 C CA . TYR A 1 91 ? 14.118 12.833 -10.851 1.00 55.12 91 TYR A CA 1
ATOM 696 C C . TYR A 1 91 ? 15.147 13.124 -11.946 1.00 55.12 91 TYR A C 1
ATOM 698 O O . TYR A 1 91 ? 16.118 12.391 -12.108 1.00 55.12 91 TYR A O 1
ATOM 706 N N . GLU A 1 92 ? 14.930 14.193 -12.712 1.00 53.34 92 GLU A N 1
ATOM 707 C CA . GLU A 1 92 ? 15.982 14.805 -13.526 1.00 53.34 92 GLU A CA 1
ATOM 708 C C . GLU A 1 92 ? 16.901 15.597 -12.592 1.00 53.34 92 GLU A C 1
ATOM 710 O O . GLU A 1 92 ? 16.743 16.797 -12.396 1.00 53.34 92 GLU A O 1
ATOM 715 N N . VAL A 1 93 ? 17.837 14.901 -11.951 1.00 53.62 93 VAL A N 1
ATOM 716 C CA . VAL A 1 93 ? 19.045 15.527 -11.407 1.00 53.62 93 VAL A CA 1
ATOM 717 C C . VAL A 1 93 ? 20.198 14.968 -12.223 1.00 53.62 93 VAL A C 1
ATOM 719 O O . VAL A 1 93 ? 20.272 13.757 -12.423 1.00 53.62 93 VAL A O 1
ATOM 722 N N . ASP A 1 94 ? 21.015 15.864 -12.768 1.00 56.34 94 ASP A N 1
ATOM 723 C CA . ASP A 1 94 ? 22.067 15.603 -13.748 1.00 56.34 94 ASP A CA 1
ATOM 724 C C . ASP A 1 94 ? 22.738 14.220 -13.631 1.00 56.34 94 ASP A C 1
ATOM 726 O O . ASP A 1 94 ? 23.432 13.897 -12.670 1.00 56.34 94 ASP A O 1
ATOM 730 N N . THR A 1 95 ? 22.577 13.444 -14.706 1.00 53.47 95 THR A N 1
ATOM 731 C CA . THR A 1 95 ? 23.286 12.207 -15.074 1.00 53.47 95 THR A CA 1
ATOM 732 C C . THR A 1 95 ? 23.045 10.934 -14.235 1.00 53.47 95 THR A C 1
ATOM 734 O O . THR A 1 95 ? 23.711 10.647 -13.250 1.00 53.47 95 THR A O 1
ATOM 737 N N . ILE A 1 96 ? 22.206 10.072 -14.836 1.00 54.91 96 ILE A N 1
ATOM 738 C CA . ILE A 1 96 ? 22.104 8.603 -14.704 1.00 54.91 96 ILE A CA 1
ATOM 739 C C . ILE A 1 96 ? 21.320 8.074 -13.488 1.00 54.91 96 ILE A C 1
ATOM 741 O O . ILE A 1 96 ? 21.867 7.429 -12.600 1.00 54.91 96 ILE A O 1
ATOM 745 N N . PHE A 1 97 ? 19.991 8.185 -13.556 1.00 52.34 97 PHE A N 1
ATOM 746 C CA . PHE A 1 97 ? 19.098 7.190 -12.951 1.00 52.34 97 PHE A CA 1
ATOM 747 C C . PHE A 1 97 ? 18.183 6.600 -14.035 1.00 52.34 97 PHE A C 1
ATOM 749 O O . PHE A 1 97 ? 17.204 7.212 -14.461 1.00 52.34 97 PHE A O 1
ATOM 756 N N . GLU A 1 98 ? 18.537 5.410 -14.535 1.00 59.78 98 GLU A N 1
ATOM 757 C CA . GLU A 1 98 ? 17.629 4.560 -15.317 1.00 59.78 98 GLU A CA 1
ATOM 758 C C . GLU A 1 98 ? 16.812 3.699 -14.352 1.00 59.78 98 GLU A C 1
ATOM 760 O O . GLU A 1 98 ? 17.209 2.583 -14.010 1.00 59.78 98 GLU A O 1
ATOM 765 N N . GLU A 1 99 ? 15.673 4.206 -13.895 1.00 62.69 99 GLU A N 1
ATOM 766 C CA . GLU A 1 99 ? 14.749 3.400 -13.100 1.00 62.69 99 GLU A CA 1
ATOM 767 C C . GLU A 1 99 ? 13.615 2.895 -13.985 1.00 62.69 99 GLU A C 1
ATOM 769 O O . GLU A 1 99 ? 12.657 3.598 -14.297 1.00 62.69 99 GLU A O 1
ATOM 774 N N . LYS A 1 100 ? 13.779 1.648 -14.433 1.00 73.69 100 LYS A N 1
ATOM 775 C CA . LYS A 1 100 ? 12.839 0.913 -15.286 1.00 73.69 100 LYS A CA 1
ATOM 776 C C . LYS A 1 100 ? 12.006 -0.070 -14.468 1.00 73.69 100 LYS A C 1
ATOM 778 O O . LYS A 1 100 ? 11.819 -1.197 -14.896 1.00 73.69 100 LYS A O 1
ATOM 783 N N . TYR A 1 101 ? 11.530 0.311 -13.286 1.00 85.81 101 TYR A N 1
ATOM 784 C CA . TYR A 1 101 ? 10.504 -0.503 -12.637 1.00 85.81 101 TYR A CA 1
ATOM 785 C C . TYR A 1 101 ? 9.149 -0.093 -13.195 1.00 85.81 101 TYR A C 1
ATOM 787 O O . TYR A 1 101 ? 8.824 1.080 -13.224 1.00 85.81 101 TYR A O 1
ATOM 795 N N . VAL A 1 102 ? 8.348 -1.019 -13.694 1.00 90.69 102 VAL A N 1
ATOM 796 C CA . VAL A 1 102 ? 6.949 -0.729 -14.032 1.00 90.69 102 VAL A CA 1
ATOM 797 C C . VAL A 1 102 ? 6.125 -1.767 -13.317 1.00 90.69 102 VAL A C 1
ATOM 799 O O . VAL A 1 102 ? 6.329 -2.958 -13.540 1.00 90.69 102 VAL A O 1
ATOM 802 N N . MET A 1 103 ? 5.247 -1.322 -12.422 1.00 93.25 103 MET A N 1
ATOM 803 C CA . MET A 1 103 ? 4.492 -2.233 -11.575 1.00 93.25 103 MET A CA 1
ATOM 804 C C . MET A 1 103 ? 3.002 -1.982 -11.666 1.00 93.25 103 MET A C 1
ATOM 806 O O . MET A 1 103 ? 2.562 -0.837 -11.579 1.00 93.25 103 MET A O 1
ATOM 810 N N . ASP A 1 104 ? 2.240 -3.065 -11.742 1.00 95.75 104 ASP A N 1
ATOM 811 C CA . ASP A 1 104 ? 0.809 -3.027 -11.501 1.00 95.75 104 ASP A CA 1
ATOM 812 C C . ASP A 1 104 ? 0.519 -3.373 -10.045 1.00 95.75 104 ASP A C 1
ATOM 814 O O . ASP A 1 104 ? 1.120 -4.285 -9.470 1.00 95.75 104 ASP A O 1
ATOM 818 N N . CYS A 1 105 ? -0.446 -2.667 -9.470 1.00 96.12 105 CYS A N 1
ATOM 819 C CA . CYS A 1 105 ? -1.026 -2.998 -8.179 1.00 96.12 105 CYS A CA 1
ATOM 820 C C . CYS A 1 105 ? -2.544 -3.071 -8.309 1.00 96.12 105 CYS A C 1
ATOM 822 O O . CYS A 1 105 ? -3.160 -2.211 -8.942 1.00 96.12 105 CYS A O 1
ATOM 824 N N . THR A 1 106 ? -3.131 -4.110 -7.718 1.00 97.62 106 THR A N 1
ATOM 825 C CA . THR A 1 106 ? -4.581 -4.314 -7.636 1.00 97.62 106 THR A CA 1
ATOM 826 C C . THR A 1 106 ? -4.957 -4.655 -6.201 1.00 97.62 106 THR A C 1
ATOM 828 O O . THR A 1 106 ? -4.410 -5.601 -5.628 1.00 97.62 106 THR A O 1
ATOM 831 N N . LEU A 1 107 ? -5.912 -3.917 -5.635 1.00 97.50 107 LEU A N 1
ATOM 832 C CA . LEU A 1 107 ? -6.536 -4.257 -4.358 1.00 97.50 107 LEU A CA 1
ATOM 833 C C . LEU A 1 107 ? -7.674 -5.243 -4.613 1.00 97.50 107 LEU A C 1
ATOM 835 O O . LEU A 1 107 ? -8.663 -4.875 -5.230 1.00 97.50 107 LEU A O 1
ATOM 839 N N . LEU A 1 108 ? -7.543 -6.487 -4.165 1.00 98.00 108 LEU A N 1
ATOM 840 C CA . LEU A 1 108 ? -8.507 -7.548 -4.465 1.00 98.00 108 LEU A CA 1
ATOM 841 C C . LEU A 1 108 ? -9.568 -7.715 -3.382 1.00 98.00 108 LEU A C 1
ATOM 843 O O . LEU A 1 108 ? -10.720 -7.999 -3.695 1.00 98.00 108 LEU A O 1
ATOM 847 N N . GLU A 1 109 ? -9.180 -7.574 -2.117 1.00 98.00 109 GLU A N 1
ATOM 848 C CA . GLU A 1 109 ? -10.054 -7.888 -0.988 1.00 98.00 109 GLU A CA 1
ATOM 849 C C . GLU A 1 109 ? -9.656 -7.093 0.256 1.00 98.00 109 GLU A C 1
ATOM 851 O O . GLU A 1 109 ? -8.478 -6.783 0.461 1.00 98.00 109 GLU A O 1
ATOM 856 N N . ILE A 1 110 ? -10.649 -6.784 1.091 1.00 97.75 110 ILE A N 1
ATOM 857 C CA . ILE A 1 110 ? -10.485 -6.085 2.365 1.00 97.75 110 ILE A CA 1
ATOM 858 C C . ILE A 1 110 ? -11.223 -6.877 3.438 1.00 97.75 110 ILE A C 1
ATOM 860 O O . ILE A 1 110 ? -12.426 -7.104 3.325 1.00 97.75 110 ILE A O 1
ATOM 864 N N . VAL A 1 111 ? -10.511 -7.251 4.496 1.00 97.44 111 VAL A N 1
ATOM 865 C CA . VAL A 1 111 ? -11.070 -7.945 5.659 1.00 97.44 111 VAL A CA 1
ATOM 866 C C . VAL A 1 111 ? -10.704 -7.165 6.917 1.00 97.44 111 VAL A C 1
ATOM 868 O O . VAL A 1 111 ? -9.575 -6.693 7.062 1.00 97.44 111 VAL A O 1
ATOM 871 N N . THR A 1 112 ? -11.652 -7.024 7.842 1.00 96.19 112 THR A N 1
ATOM 872 C CA . THR A 1 112 ? -11.478 -6.307 9.116 1.00 96.19 112 THR A CA 1
ATOM 873 C C . THR A 1 112 ? -11.866 -7.179 10.312 1.00 96.19 112 THR A C 1
ATOM 875 O O . THR A 1 112 ? -12.435 -8.261 10.161 1.00 96.19 112 THR A O 1
ATOM 878 N N . GLY A 1 113 ? -11.538 -6.715 11.520 1.00 93.12 113 GLY A N 1
ATOM 879 C CA . GLY A 1 113 ? -11.999 -7.322 12.771 1.00 93.12 113 GLY A CA 1
ATOM 880 C C . GLY A 1 113 ? -11.437 -8.724 13.024 1.00 93.12 113 GLY A C 1
ATOM 881 O O . GLY A 1 113 ? -10.264 -8.998 12.756 1.00 93.12 113 GLY A O 1
ATOM 882 N N . ASP A 1 114 ? -12.276 -9.614 13.558 1.00 93.69 114 ASP A N 1
ATOM 883 C CA . ASP A 1 114 ? -11.871 -10.963 13.972 1.00 93.69 114 ASP A CA 1
ATOM 884 C C . ASP A 1 114 ? -11.383 -11.829 12.808 1.00 93.69 114 ASP A C 1
ATOM 886 O O . ASP A 1 114 ? -10.478 -12.649 12.980 1.00 93.69 114 ASP A O 1
ATOM 890 N N . ASP A 1 115 ? -11.945 -11.647 11.614 1.00 96.19 115 ASP A N 1
ATOM 891 C CA . ASP A 1 115 ? -11.523 -12.404 10.438 1.00 96.19 115 ASP A CA 1
ATOM 892 C C . ASP A 1 115 ? -10.154 -11.932 9.938 1.00 96.19 115 ASP A C 1
ATOM 894 O O . ASP A 1 115 ? -9.301 -12.762 9.618 1.00 96.19 115 ASP A O 1
ATOM 898 N N . ALA A 1 116 ? -9.867 -10.627 10.007 1.00 95.12 116 ALA A N 1
ATOM 899 C CA . ALA A 1 116 ? -8.526 -10.112 9.735 1.00 95.12 116 ALA A CA 1
ATOM 900 C C . ALA A 1 116 ? -7.503 -10.642 10.749 1.00 95.12 116 ALA A C 1
ATOM 902 O O . ALA A 1 116 ? -6.391 -11.010 10.372 1.00 95.12 116 ALA A O 1
ATOM 903 N N . LEU A 1 117 ? -7.883 -10.752 12.027 1.00 92.69 117 LEU A N 1
ATOM 904 C CA . LEU A 1 117 ? -7.040 -11.356 13.060 1.00 92.69 117 LEU A CA 1
ATOM 905 C C . LEU A 1 117 ? -6.767 -12.845 12.784 1.00 92.69 117 LEU A C 1
ATOM 907 O O . LEU A 1 117 ? -5.645 -13.310 12.998 1.00 92.69 117 LEU A O 1
ATOM 911 N N . LYS A 1 118 ? -7.762 -13.608 12.310 1.00 93.94 118 LYS A N 1
ATOM 912 C CA . LYS A 1 118 ? -7.569 -15.016 11.913 1.00 93.94 118 LYS A CA 1
ATOM 913 C C . LYS A 1 118 ? -6.574 -15.132 10.762 1.00 93.94 118 LYS A C 1
ATOM 915 O O . LYS A 1 118 ? -5.645 -15.930 10.874 1.00 93.94 118 LYS A O 1
ATOM 920 N N . ILE A 1 119 ? -6.721 -14.309 9.721 1.00 93.81 119 ILE A N 1
ATOM 921 C CA . ILE A 1 119 ? -5.774 -14.257 8.596 1.00 93.81 119 ILE A CA 1
ATOM 922 C C . ILE A 1 119 ? -4.379 -13.913 9.123 1.00 93.81 119 ILE A C 1
ATOM 924 O O . ILE A 1 119 ? -3.425 -14.646 8.890 1.00 93.81 119 ILE A O 1
ATOM 928 N N . ALA A 1 120 ? -4.253 -12.869 9.940 1.00 90.75 120 ALA A N 1
ATOM 929 C CA . ALA A 1 120 ? -2.965 -12.446 10.472 1.00 90.75 120 ALA A CA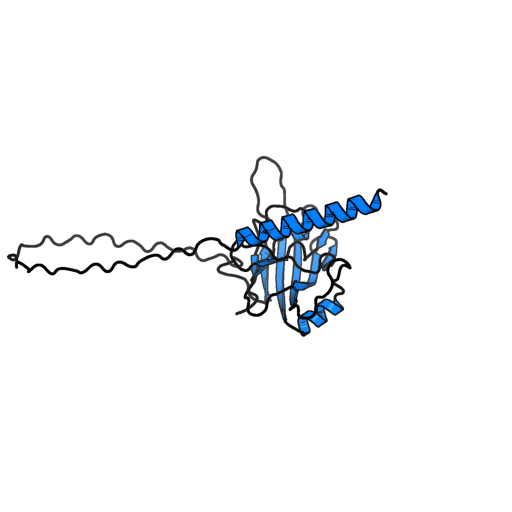 1
ATOM 930 C C . ALA A 1 120 ? -2.278 -13.516 11.352 1.00 90.75 120 ALA A C 1
ATOM 932 O O . ALA A 1 120 ? -1.050 -13.624 11.372 1.00 90.75 120 ALA A O 1
ATOM 933 N N . LYS A 1 121 ? -3.051 -14.351 12.064 1.00 90.12 121 LYS A N 1
ATOM 934 C CA . LYS A 1 121 ? -2.540 -15.537 12.779 1.00 90.12 121 LYS A CA 1
ATOM 935 C C . LYS A 1 121 ? -2.063 -16.630 11.819 1.00 90.12 121 LYS A C 1
ATOM 937 O O . LYS A 1 121 ? -1.011 -17.221 12.057 1.00 90.12 121 LYS A O 1
ATOM 942 N N . GLN A 1 122 ? -2.829 -16.910 10.764 1.00 90.75 122 GLN A N 1
ATOM 943 C CA . GLN A 1 122 ? -2.515 -17.942 9.769 1.00 90.75 122 GLN A CA 1
ATOM 944 C C . GLN A 1 122 ? -1.266 -17.601 8.963 1.00 90.75 122 GLN A C 1
ATOM 946 O O . GLN A 1 122 ? -0.408 -18.459 8.773 1.00 90.75 122 GLN A O 1
ATOM 951 N N . GLU A 1 123 ? -1.128 -16.338 8.572 1.00 86.31 123 GLU A N 1
ATOM 952 C CA . GLU A 1 123 ? -0.020 -15.860 7.750 1.00 86.31 123 GLU A CA 1
ATOM 953 C C . GLU A 1 123 ? 1.318 -15.794 8.499 1.00 86.31 123 GLU A C 1
ATOM 955 O O . GLU A 1 123 ? 2.333 -15.437 7.909 1.00 86.31 123 GLU A O 1
ATOM 960 N N . ARG A 1 124 ? 1.344 -16.149 9.797 1.00 73.44 124 ARG A N 1
ATOM 961 C CA . ARG A 1 124 ? 2.546 -16.166 10.656 1.00 73.44 124 ARG A CA 1
ATOM 962 C C . ARG A 1 124 ? 3.405 -14.907 10.512 1.00 73.44 124 ARG A C 1
ATOM 964 O O . ARG A 1 124 ? 4.621 -14.951 10.648 1.00 73.44 124 ARG A O 1
ATOM 971 N N . VAL A 1 125 ? 2.734 -13.783 10.301 1.00 61.66 125 VAL A N 1
ATOM 972 C CA . VAL A 1 125 ? 3.292 -12.451 10.035 1.00 61.66 125 VAL A CA 1
ATOM 973 C C . VAL A 1 125 ? 4.201 -11.938 11.162 1.00 61.66 125 VAL A C 1
ATOM 975 O O . VAL A 1 125 ? 4.946 -10.976 11.002 1.00 61.66 125 VAL A O 1
ATOM 978 N N . TRP A 1 126 ? 4.186 -12.606 12.312 1.00 65.06 126 TRP A N 1
ATOM 979 C CA . TRP A 1 126 ? 4.780 -12.113 13.537 1.00 65.06 126 TRP A CA 1
ATOM 980 C C . TRP A 1 126 ? 6.258 -12.428 13.610 1.00 65.06 126 TRP A C 1
ATOM 982 O O . TRP A 1 126 ? 6.696 -13.514 13.993 1.00 65.06 126 TRP A O 1
ATOM 992 N N . SER A 1 127 ? 7.022 -11.385 13.343 1.00 67.25 127 SER A N 1
ATOM 993 C CA . SER A 1 127 ? 8.296 -11.214 14.004 1.00 67.25 127 SER A CA 1
ATOM 994 C C . SER A 1 127 ? 8.154 -11.406 15.513 1.00 67.25 127 SER A C 1
ATOM 996 O O . SER A 1 127 ? 7.214 -10.870 16.109 1.00 67.25 127 SER A O 1
ATOM 998 N N . PRO A 1 128 ? 9.114 -12.077 16.171 1.00 71.12 128 PRO A N 1
ATOM 999 C CA . PRO A 1 128 ? 9.146 -12.147 17.630 1.00 71.12 128 PRO A CA 1
ATOM 1000 C C . PRO A 1 128 ? 9.205 -10.756 18.290 1.00 71.12 128 PRO A C 1
ATOM 1002 O O . PRO A 1 128 ? 8.955 -10.640 19.487 1.00 71.12 128 PRO A O 1
ATOM 1005 N N . TYR A 1 129 ? 9.528 -9.708 17.525 1.00 77.19 129 TYR A N 1
ATOM 1006 C CA . TYR A 1 129 ? 9.615 -8.328 17.994 1.00 77.19 129 TYR A CA 1
ATOM 1007 C C . TYR A 1 129 ? 8.302 -7.544 17.920 1.00 77.19 129 TYR A C 1
ATOM 1009 O O . TYR A 1 129 ? 8.237 -6.470 18.512 1.00 77.19 129 TYR A O 1
ATOM 1017 N N . ASP A 1 130 ? 7.272 -8.046 17.232 1.00 81.75 130 ASP A N 1
ATOM 1018 C CA . ASP A 1 130 ? 5.985 -7.353 17.152 1.00 81.75 130 ASP A CA 1
ATOM 1019 C C . ASP A 1 130 ? 4.802 -8.325 17.276 1.00 81.75 130 ASP A C 1
ATOM 1021 O O . ASP A 1 130 ? 4.184 -8.661 16.275 1.00 81.75 130 ASP A O 1
ATOM 1025 N N . PRO A 1 131 ? 4.495 -8.852 18.473 1.00 84.50 131 PRO A N 1
ATOM 1026 C CA . PRO A 1 131 ? 3.437 -9.842 18.638 1.00 84.50 131 PRO A CA 1
ATOM 1027 C C . PRO A 1 131 ? 2.034 -9.261 18.401 1.00 84.50 131 PRO A C 1
ATOM 1029 O O . PRO A 1 131 ? 1.793 -8.056 18.506 1.00 84.50 131 PRO A O 1
ATOM 1032 N N . LEU A 1 132 ? 1.074 -10.160 18.163 1.00 85.94 132 LEU A N 1
ATOM 1033 C CA . LEU A 1 132 ? -0.349 -9.834 18.233 1.00 85.94 132 LEU A CA 1
ATOM 1034 C C . LEU A 1 132 ? -0.692 -9.204 19.580 1.00 85.94 132 LEU A C 1
ATOM 1036 O O . LEU A 1 132 ? -0.337 -9.736 20.632 1.00 85.94 132 LEU A O 1
ATOM 1040 N N . VAL A 1 133 ? -1.430 -8.101 19.532 1.00 88.12 133 VAL A N 1
ATOM 1041 C CA . VAL A 1 133 ? -1.892 -7.387 20.717 1.00 88.12 133 VAL A CA 1
ATOM 1042 C C . VAL A 1 133 ? -3.363 -7.728 20.918 1.00 88.12 133 VAL A C 1
ATOM 1044 O O . VAL A 1 133 ? -4.179 -7.586 20.010 1.00 88.12 133 VAL A O 1
ATOM 1047 N N . GLU A 1 134 ? -3.713 -8.224 22.099 1.00 86.88 134 GLU A N 1
ATOM 1048 C CA . GLU A 1 134 ? -5.106 -8.519 22.429 1.00 86.88 134 GLU A CA 1
ATOM 1049 C C . GLU A 1 134 ? -5.946 -7.232 22.424 1.00 86.88 134 GLU A C 1
ATOM 1051 O O . GLU A 1 134 ? -5.506 -6.189 22.907 1.00 86.88 134 GLU A O 1
ATOM 1056 N N . GLY A 1 135 ? -7.140 -7.290 21.829 1.00 89.38 135 GLY A N 1
ATOM 1057 C CA . GLY A 1 135 ? -8.011 -6.123 21.647 1.00 89.38 135 GLY A CA 1
ATOM 1058 C C . GLY A 1 135 ? -7.566 -5.143 20.552 1.00 89.38 135 GLY A C 1
ATOM 1059 O O . GLY A 1 135 ? -8.283 -4.182 20.282 1.00 89.38 135 GLY A O 1
ATOM 1060 N N . GLN A 1 136 ? -6.421 -5.370 19.899 1.00 92.06 136 GLN A N 1
ATOM 1061 C CA . GLN A 1 136 ? -6.020 -4.607 18.720 1.00 92.06 136 GLN A CA 1
ATOM 1062 C C . GLN A 1 136 ? -6.853 -5.038 17.515 1.00 92.06 136 GLN A C 1
ATOM 1064 O O . GLN A 1 136 ? -6.989 -6.227 17.228 1.00 92.06 136 GLN A O 1
ATOM 1069 N N . GLU A 1 137 ? -7.363 -4.063 16.770 1.00 93.88 137 GLU A N 1
ATOM 1070 C CA . GLU A 1 137 ? -8.004 -4.338 15.494 1.00 93.88 137 GLU A CA 1
ATOM 1071 C C . GLU A 1 137 ? -6.985 -4.466 14.368 1.00 93.88 137 GLU A C 1
ATOM 1073 O O . GLU A 1 137 ? -5.978 -3.745 14.306 1.00 93.88 137 GLU A O 1
ATOM 1078 N N . TYR A 1 138 ? -7.296 -5.374 13.451 1.00 94.06 138 TYR A N 1
ATOM 1079 C CA . TYR A 1 138 ? -6.478 -5.674 12.293 1.00 94.06 138 TYR A CA 1
ATOM 1080 C C . TYR A 1 138 ? -7.260 -5.427 11.012 1.00 94.06 138 TYR A C 1
ATOM 1082 O O . TYR A 1 138 ? -8.482 -5.579 10.948 1.00 94.06 138 TYR A O 1
ATOM 1090 N N . LEU A 1 139 ? -6.508 -5.048 9.991 1.00 95.94 139 LEU A N 1
ATOM 1091 C CA . LEU A 1 139 ? -6.960 -4.889 8.624 1.00 95.94 139 LEU A CA 1
ATOM 1092 C C . LEU A 1 139 ? -6.097 -5.805 7.760 1.00 95.94 139 LEU A C 1
ATOM 1094 O O . LEU A 1 139 ? -4.876 -5.668 7.759 1.00 95.94 139 LEU A O 1
ATOM 1098 N N . ALA A 1 140 ? -6.720 -6.735 7.046 1.00 95.62 140 ALA A N 1
ATOM 1099 C CA . ALA A 1 140 ? -6.048 -7.605 6.093 1.00 95.62 140 ALA A CA 1
ATOM 1100 C C . ALA A 1 140 ? -6.460 -7.197 4.677 1.00 95.62 140 ALA A C 1
ATOM 1102 O O . ALA A 1 140 ? -7.647 -7.151 4.354 1.00 95.62 140 ALA A O 1
ATOM 1103 N N . LEU A 1 141 ? -5.475 -6.873 3.845 1.00 96.62 141 LEU A N 1
ATOM 1104 C CA . LEU A 1 141 ? -5.664 -6.449 2.463 1.00 96.62 141 LEU A CA 1
ATOM 1105 C C . LEU A 1 141 ? -5.077 -7.505 1.538 1.00 96.62 141 LEU A C 1
ATOM 1107 O O . LEU A 1 141 ? -3.890 -7.809 1.639 1.00 96.62 141 LEU A O 1
ATOM 1111 N N . ARG A 1 142 ? -5.880 -8.059 0.631 1.00 96.81 142 ARG A N 1
ATOM 1112 C CA . ARG A 1 142 ? -5.371 -8.974 -0.393 1.00 96.81 142 ARG A CA 1
ATOM 1113 C C . ARG A 1 142 ? -4.966 -8.164 -1.604 1.00 96.81 142 ARG A C 1
ATOM 1115 O O . ARG A 1 142 ? -5.801 -7.489 -2.205 1.00 96.81 142 ARG A O 1
ATOM 1122 N N . LEU A 1 143 ? -3.689 -8.215 -1.949 1.00 96.75 143 LEU A N 1
ATOM 1123 C CA . LEU A 1 143 ? -3.117 -7.445 -3.044 1.00 96.75 143 LEU A CA 1
ATOM 1124 C C . LEU A 1 143 ? -2.559 -8.381 -4.099 1.00 96.75 143 LEU A C 1
ATOM 1126 O O . LEU A 1 143 ? -2.027 -9.443 -3.781 1.00 96.75 143 LEU A O 1
ATOM 1130 N N . ARG A 1 144 ? -2.614 -7.933 -5.348 1.00 96.50 144 ARG A N 1
ATOM 1131 C CA . ARG A 1 144 ? -1.856 -8.509 -6.454 1.00 96.50 144 ARG A CA 1
ATOM 1132 C C . ARG A 1 144 ? -0.873 -7.478 -6.966 1.00 96.50 144 ARG A C 1
ATOM 1134 O O . ARG A 1 144 ? -1.275 -6.382 -7.363 1.00 96.50 144 ARG A O 1
ATOM 1141 N N . LEU A 1 145 ? 0.400 -7.849 -6.949 1.00 95.19 145 LEU A N 1
ATOM 1142 C CA . LEU A 1 145 ? 1.502 -7.050 -7.460 1.00 95.19 145 LEU A CA 1
ATOM 1143 C C . LEU A 1 145 ? 2.079 -7.743 -8.685 1.00 95.19 145 LEU A C 1
ATOM 1145 O O . LEU A 1 145 ? 2.328 -8.947 -8.660 1.00 95.19 145 LEU A O 1
ATOM 1149 N N . LYS A 1 146 ? 2.323 -6.972 -9.740 1.00 95.81 146 LYS A N 1
ATOM 1150 C CA . LYS A 1 146 ? 2.974 -7.462 -10.950 1.00 95.81 146 LYS A CA 1
ATOM 1151 C C . LYS A 1 146 ? 4.098 -6.528 -11.339 1.00 95.81 146 LYS A C 1
ATOM 1153 O O . LYS A 1 146 ? 3.852 -5.372 -11.657 1.00 95.81 146 LYS A O 1
ATOM 1158 N N . LEU A 1 147 ? 5.322 -7.031 -11.343 1.00 94.25 147 LEU A N 1
ATOM 1159 C CA . LEU A 1 147 ? 6.468 -6.330 -11.896 1.00 94.25 147 LEU A CA 1
ATOM 1160 C C . LEU A 1 147 ? 6.541 -6.636 -13.389 1.00 94.25 147 LEU A C 1
ATOM 1162 O O . LEU A 1 147 ? 6.857 -7.755 -13.778 1.00 94.25 147 LEU A O 1
ATOM 1166 N N . GLN A 1 148 ? 6.202 -5.649 -14.216 1.00 94.62 148 GLN A N 1
ATOM 1167 C CA . GLN A 1 148 ? 6.201 -5.773 -15.673 1.00 94.62 148 GLN A CA 1
ATOM 1168 C C . GLN A 1 148 ? 7.604 -5.623 -16.261 1.00 94.62 148 GLN A C 1
ATOM 1170 O O . GLN A 1 148 ? 7.992 -6.393 -17.131 1.00 94.62 148 GLN A O 1
ATOM 1175 N N . ILE A 1 149 ? 8.338 -4.613 -15.797 1.00 91.19 149 ILE A N 1
ATOM 1176 C CA . ILE A 1 149 ? 9.672 -4.248 -16.281 1.00 91.19 149 ILE A CA 1
ATOM 1177 C C . ILE A 1 149 ? 10.539 -4.022 -15.049 1.00 91.19 149 ILE A C 1
ATOM 1179 O O . ILE A 1 149 ? 10.058 -3.413 -14.091 1.00 91.19 149 ILE A O 1
ATOM 1183 N N . ALA A 1 150 ? 11.781 -4.504 -15.074 1.00 90.00 150 ALA A N 1
ATOM 1184 C CA . ALA A 1 150 ? 12.788 -4.213 -14.059 1.00 90.00 150 ALA A CA 1
ATOM 1185 C C . ALA A 1 150 ? 13.993 -3.484 -14.653 1.00 90.00 150 ALA A C 1
ATOM 1187 O O . ALA A 1 150 ? 14.147 -3.356 -15.869 1.00 90.00 150 ALA A O 1
ATOM 1188 N N . LYS A 1 151 ? 14.896 -3.037 -13.776 1.00 85.94 151 LYS A N 1
ATOM 1189 C CA . LYS A 1 151 ? 16.160 -2.421 -14.190 1.00 85.94 151 LYS A CA 1
ATOM 1190 C C . LYS A 1 151 ? 17.012 -3.372 -15.038 1.00 85.94 151 LYS A C 1
ATOM 1192 O O . LYS A 1 151 ? 17.611 -2.933 -16.018 1.00 85.94 151 LYS A O 1
ATOM 1197 N N . ASN A 1 152 ? 17.076 -4.647 -14.655 1.00 88.00 152 ASN A N 1
ATOM 1198 C CA . ASN A 1 152 ? 17.782 -5.687 -15.392 1.00 88.00 152 ASN A CA 1
ATOM 1199 C C . ASN A 1 152 ? 16.909 -6.942 -15.484 1.00 88.00 152 ASN A C 1
ATOM 1201 O O . ASN A 1 152 ? 16.752 -7.665 -14.510 1.00 88.00 152 ASN A O 1
ATOM 1205 N N . GLU A 1 153 ? 16.386 -7.224 -16.674 1.00 88.12 153 GLU A N 1
ATOM 1206 C CA . GLU A 1 153 ? 15.519 -8.385 -16.924 1.00 88.12 153 GLU A CA 1
ATOM 1207 C C . GLU A 1 153 ? 16.244 -9.735 -16.771 1.00 88.12 153 GLU A C 1
ATOM 1209 O O . GLU A 1 153 ? 15.599 -10.774 -16.695 1.00 88.12 153 GLU A O 1
ATOM 1214 N N . ASN A 1 154 ? 17.579 -9.730 -16.676 1.00 91.81 154 ASN A N 1
ATOM 1215 C CA . ASN A 1 154 ? 18.397 -10.922 -16.436 1.00 91.81 154 ASN A CA 1
ATOM 1216 C C . ASN A 1 154 ? 18.796 -11.094 -14.963 1.00 91.81 154 ASN A C 1
ATOM 1218 O O . ASN A 1 154 ? 19.698 -11.878 -14.656 1.00 91.81 154 ASN A O 1
ATOM 1222 N N . VAL A 1 155 ? 18.166 -10.360 -14.046 1.00 91.94 155 VAL A N 1
ATOM 1223 C CA . VAL A 1 155 ? 18.334 -10.521 -12.597 1.00 91.94 155 VAL A CA 1
ATOM 1224 C C . VAL A 1 155 ? 17.033 -11.057 -12.010 1.00 91.94 155 VAL A C 1
ATOM 1226 O O . VAL A 1 155 ? 15.945 -10.688 -12.446 1.00 91.94 155 VAL A O 1
ATOM 1229 N N . VAL A 1 156 ? 17.162 -11.971 -11.049 1.00 93.38 156 VAL A N 1
ATOM 1230 C CA . VAL A 1 156 ? 16.026 -12.445 -10.257 1.00 93.38 156 VAL A CA 1
ATOM 1231 C C . VAL A 1 156 ? 15.609 -11.317 -9.326 1.00 93.38 156 VAL A C 1
ATOM 1233 O O . VAL A 1 156 ? 16.414 -10.853 -8.522 1.00 93.38 156 VAL A O 1
ATOM 1236 N N . GLU A 1 157 ? 14.360 -10.892 -9.450 1.00 91.81 157 GLU A N 1
ATOM 1237 C CA . GLU A 1 157 ? 13.746 -9.873 -8.611 1.00 91.81 157 GLU A CA 1
ATOM 1238 C C . GLU A 1 157 ? 12.817 -10.539 -7.597 1.00 91.81 157 GLU A C 1
ATOM 1240 O O . GLU A 1 157 ? 12.207 -11.577 -7.871 1.00 91.81 157 GLU A O 1
ATOM 1245 N N . THR A 1 158 ? 12.669 -9.918 -6.432 1.00 91.44 158 THR A N 1
ATOM 1246 C CA . THR A 1 158 ? 11.751 -10.368 -5.383 1.00 91.44 158 THR A CA 1
ATOM 1247 C C . THR A 1 158 ? 10.729 -9.275 -5.098 1.00 91.44 158 THR A C 1
ATOM 1249 O O . THR A 1 158 ? 11.083 -8.104 -4.992 1.00 91.44 158 THR A O 1
ATOM 1252 N N . LEU A 1 159 ? 9.453 -9.645 -4.972 1.00 90.75 159 LEU A N 1
ATOM 1253 C CA . LEU A 1 159 ? 8.379 -8.709 -4.643 1.00 90.75 159 LEU A CA 1
ATOM 1254 C C . LEU A 1 159 ? 8.107 -8.703 -3.141 1.00 90.75 159 LEU A C 1
ATOM 1256 O O . LEU A 1 159 ? 7.529 -9.656 -2.608 1.00 90.75 159 LEU A O 1
ATOM 1260 N N . TYR A 1 160 ? 8.458 -7.595 -2.489 1.00 88.06 160 TYR A N 1
ATOM 1261 C CA . TYR A 1 160 ? 8.175 -7.353 -1.077 1.00 88.06 160 TYR A CA 1
ATOM 1262 C C . TYR A 1 160 ? 7.049 -6.318 -0.924 1.00 88.06 160 TYR A C 1
ATOM 1264 O O . TYR A 1 160 ? 7.283 -5.122 -1.086 1.00 88.06 160 TYR A O 1
ATOM 1272 N N . PRO A 1 161 ? 5.818 -6.730 -0.584 1.00 84.12 161 PRO A N 1
ATOM 1273 C CA . PRO A 1 161 ? 4.676 -5.820 -0.480 1.00 84.12 161 PRO A CA 1
ATOM 1274 C C . PRO A 1 161 ? 4.847 -4.788 0.644 1.00 84.12 161 PRO A C 1
ATOM 1276 O O . PRO A 1 161 ? 4.430 -3.641 0.505 1.00 84.12 161 PRO A O 1
ATOM 1279 N N . TYR A 1 162 ? 5.470 -5.189 1.755 1.00 79.44 162 TYR A N 1
ATOM 1280 C CA . TYR A 1 162 ? 5.415 -4.474 3.027 1.00 79.44 162 TYR A CA 1
ATOM 1281 C C . TYR A 1 162 ? 6.082 -3.106 2.968 1.00 79.44 162 TYR A C 1
ATOM 1283 O O . TYR A 1 162 ? 5.644 -2.156 3.618 1.00 79.44 162 TYR A O 1
ATOM 1291 N N . TRP A 1 163 ? 7.132 -2.985 2.154 1.00 74.44 163 TRP A N 1
ATOM 1292 C CA . TRP A 1 163 ? 7.795 -1.710 1.962 1.00 74.44 163 TRP A CA 1
ATOM 1293 C C . TRP A 1 163 ? 6.993 -0.781 1.048 1.00 74.44 163 TRP A C 1
ATOM 1295 O O . TRP A 1 163 ? 7.127 0.439 1.125 1.00 74.44 163 TRP A O 1
ATOM 1305 N N . SER A 1 164 ? 6.171 -1.344 0.168 1.00 83.50 164 SER A N 1
ATOM 1306 C CA . SER A 1 164 ? 5.451 -0.625 -0.882 1.00 83.50 164 SER A CA 1
ATOM 1307 C C . SER A 1 164 ? 4.086 -0.147 -0.450 1.00 83.50 164 SER A C 1
ATOM 1309 O O . SER A 1 164 ? 3.541 0.747 -1.084 1.00 83.50 164 SER A O 1
ATOM 1311 N N . THR A 1 165 ? 3.512 -0.749 0.585 1.00 91.19 165 THR A N 1
ATOM 1312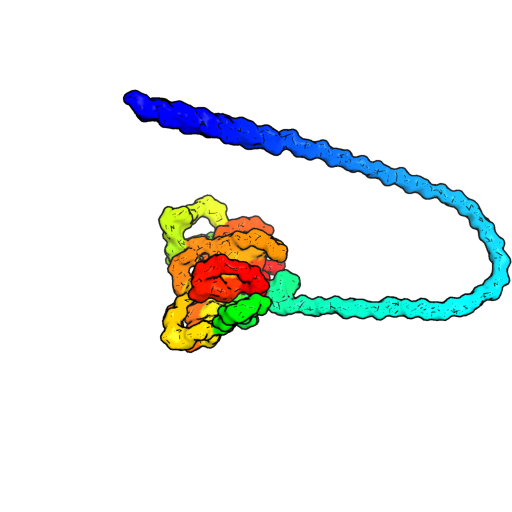 C CA . THR A 1 165 ? 2.125 -0.515 0.976 1.00 91.19 165 THR A CA 1
ATOM 1313 C C . THR A 1 165 ? 2.048 0.082 2.365 1.00 91.19 165 THR A C 1
ATOM 1315 O O . THR A 1 165 ? 2.519 -0.517 3.330 1.00 91.19 165 THR A O 1
ATOM 1318 N N . THR A 1 166 ? 1.423 1.247 2.485 1.00 93.69 166 THR A N 1
ATOM 1319 C CA . THR A 1 166 ? 1.190 1.907 3.773 1.00 93.69 166 THR A CA 1
ATOM 1320 C C . THR A 1 166 ? -0.236 2.415 3.878 1.00 93.69 166 THR A C 1
ATOM 1322 O O . THR A 1 166 ? -0.892 2.666 2.869 1.00 93.69 166 THR A O 1
ATOM 1325 N N . LEU A 1 167 ? -0.737 2.576 5.101 1.00 94.69 167 LEU A N 1
ATOM 1326 C CA . LEU A 1 167 ? -1.985 3.301 5.322 1.00 94.69 167 LEU A CA 1
ATOM 1327 C C . LEU A 1 167 ? -1.703 4.794 5.471 1.00 94.69 167 LEU A C 1
ATOM 1329 O O . LEU A 1 167 ? -0.773 5.183 6.182 1.00 94.69 167 LEU A O 1
ATOM 1333 N N . ARG A 1 168 ? -2.550 5.618 4.849 1.00 94.25 168 ARG A N 1
ATOM 1334 C CA . ARG A 1 168 ? -2.558 7.080 4.986 1.00 94.25 168 ARG A CA 1
ATOM 1335 C C . ARG A 1 168 ? -3.959 7.580 5.307 1.00 94.25 168 ARG A C 1
ATOM 1337 O O . ARG A 1 168 ? -4.927 7.151 4.690 1.00 94.25 168 ARG A O 1
ATOM 1344 N N . TYR A 1 169 ? -4.065 8.516 6.243 1.00 93.12 169 TYR A N 1
ATOM 1345 C CA . TYR A 1 169 ? -5.349 9.123 6.636 1.00 93.12 169 TYR A CA 1
ATOM 1346 C C . TYR A 1 169 ? -5.631 10.437 5.911 1.00 93.12 169 TYR A C 1
ATOM 1348 O O . TYR A 1 169 ? -6.780 10.841 5.773 1.00 93.12 169 TYR A O 1
ATOM 1356 N N . GLU A 1 170 ? -4.580 11.090 5.433 1.00 91.25 170 GLU A N 1
ATOM 1357 C CA . GLU A 1 170 ? -4.633 12.375 4.753 1.00 91.25 170 GLU A CA 1
ATOM 1358 C C . GLU A 1 170 ? -3.577 12.420 3.647 1.00 91.25 170 GLU A C 1
ATOM 1360 O O . GLU A 1 170 ? -2.611 11.645 3.650 1.00 91.25 170 GLU A O 1
ATOM 1365 N N . ASN A 1 171 ? -3.767 13.315 2.679 1.00 88.25 171 ASN A N 1
ATOM 1366 C CA . ASN A 1 171 ? -2.804 13.496 1.603 1.00 88.25 171 ASN A CA 1
ATOM 1367 C C . ASN A 1 171 ? -1.475 13.991 2.187 1.00 88.25 171 ASN A C 1
ATOM 1369 O O . ASN A 1 171 ? -1.453 15.000 2.887 1.00 88.25 171 ASN A O 1
ATOM 1373 N N . ASN A 1 172 ? -0.377 13.296 1.884 1.00 82.50 172 ASN A N 1
ATOM 1374 C CA . ASN A 1 172 ? 0.948 13.536 2.476 1.00 82.50 172 ASN A CA 1
ATOM 1375 C C . ASN A 1 172 ? 1.016 13.350 4.007 1.00 82.50 172 ASN A C 1
ATOM 1377 O O . ASN A 1 172 ? 1.932 13.869 4.644 1.00 82.50 172 ASN A O 1
ATOM 1381 N N . GLY A 1 173 ? 0.067 12.615 4.594 1.00 86.19 173 GLY A N 1
ATOM 1382 C CA . GLY A 1 173 ? 0.088 12.264 6.011 1.00 86.19 173 GLY A CA 1
ATOM 1383 C C . GLY A 1 173 ? 1.174 11.251 6.376 1.00 86.19 173 GLY A C 1
ATOM 1384 O O . GLY A 1 173 ? 1.900 10.731 5.525 1.00 86.19 173 GLY A O 1
ATOM 1385 N N . VAL A 1 174 ? 1.252 10.938 7.670 1.00 88.31 174 VAL A N 1
ATOM 1386 C CA . VAL A 1 174 ? 2.180 9.928 8.193 1.00 88.31 174 VAL A CA 1
ATOM 1387 C C . VAL A 1 174 ? 1.786 8.535 7.702 1.00 88.31 174 VAL A C 1
ATOM 1389 O O . VAL A 1 174 ? 0.628 8.127 7.802 1.00 88.31 174 VAL A O 1
ATOM 1392 N N . ASP A 1 175 ? 2.781 7.806 7.206 1.00 90.56 175 ASP A N 1
ATOM 1393 C CA . ASP A 1 175 ? 2.645 6.426 6.761 1.00 90.56 175 ASP A CA 1
ATOM 1394 C C . ASP A 1 175 ? 2.574 5.456 7.946 1.00 90.56 175 ASP A C 1
ATOM 1396 O O . ASP A 1 175 ? 3.471 5.425 8.793 1.00 90.56 175 ASP A O 1
ATOM 1400 N N . ILE A 1 176 ? 1.535 4.617 7.973 1.00 91.44 176 ILE A N 1
ATOM 1401 C CA . ILE A 1 176 ? 1.497 3.432 8.835 1.00 91.44 176 ILE A CA 1
ATOM 1402 C C . ILE A 1 176 ? 1.922 2.219 8.018 1.00 91.44 176 ILE A C 1
ATOM 1404 O O . ILE A 1 176 ? 1.293 1.871 7.018 1.00 91.44 176 ILE A O 1
ATOM 1408 N N . TRP A 1 177 ? 2.993 1.578 8.467 1.00 90.44 177 TRP A N 1
ATOM 1409 C CA . TRP A 1 177 ? 3.565 0.398 7.834 1.00 90.44 177 TRP A CA 1
ATOM 1410 C C . TRP A 1 177 ? 2.756 -0.859 8.126 1.00 90.44 177 TRP A C 1
ATOM 1412 O O . TRP A 1 177 ? 2.063 -0.949 9.145 1.00 90.44 177 TRP A O 1
ATOM 1422 N N . SER A 1 178 ? 2.844 -1.826 7.215 1.00 90.31 178 SER A N 1
ATOM 1423 C CA . SER A 1 178 ? 2.259 -3.137 7.449 1.00 90.31 178 SER A CA 1
ATOM 1424 C C . SER A 1 178 ? 3.020 -3.871 8.559 1.00 90.31 178 SER A C 1
ATOM 1426 O O . SER A 1 178 ? 4.178 -3.581 8.863 1.00 90.31 178 SER A O 1
ATOM 1428 N N . ALA A 1 179 ? 2.341 -4.808 9.209 1.00 86.19 179 ALA A N 1
ATOM 1429 C CA . ALA A 1 179 ? 2.904 -5.659 10.247 1.00 86.19 179 ALA A CA 1
ATOM 1430 C C . ALA A 1 179 ? 3.746 -6.816 9.667 1.00 86.19 179 ALA A C 1
ATOM 1432 O O . ALA A 1 179 ? 4.509 -7.441 10.399 1.00 86.19 179 ALA A O 1
ATOM 1433 N N . ASP A 1 180 ? 3.623 -7.109 8.366 1.00 80.06 180 ASP A N 1
ATOM 1434 C CA . ASP A 1 180 ? 4.199 -8.274 7.681 1.00 80.06 180 ASP A CA 1
ATOM 1435 C C . ASP A 1 180 ? 5.466 -7.986 6.885 1.00 80.06 180 ASP A C 1
ATOM 1437 O O . ASP A 1 180 ? 5.519 -8.114 5.668 1.00 80.06 180 ASP A O 1
ATOM 1441 N N . PHE A 1 181 ? 6.553 -7.689 7.590 1.00 77.44 181 PHE A N 1
ATOM 1442 C CA . PHE A 1 181 ? 7.797 -7.273 6.944 1.00 77.44 181 PHE A CA 1
ATOM 1443 C C . PHE A 1 181 ? 8.673 -8.397 6.358 1.00 77.44 181 PHE A C 1
ATOM 1445 O O . PHE A 1 181 ? 9.795 -8.140 5.948 1.00 77.44 181 PHE A O 1
ATOM 1452 N N . THR A 1 182 ? 8.236 -9.658 6.341 1.00 77.00 182 THR A N 1
ATOM 1453 C CA . THR A 1 182 ? 9.082 -10.776 5.850 1.00 77.00 182 THR A CA 1
ATOM 1454 C C . THR A 1 182 ? 8.489 -11.537 4.675 1.00 77.00 182 THR A C 1
ATOM 1456 O O . THR A 1 182 ? 9.097 -12.485 4.177 1.00 77.00 182 THR A O 1
ATOM 1459 N N . LYS A 1 183 ? 7.294 -11.158 4.221 1.00 83.56 183 LYS A N 1
ATOM 1460 C CA . LYS A 1 183 ? 6.562 -11.956 3.248 1.00 83.56 183 LYS A CA 1
ATOM 1461 C C . LYS A 1 183 ? 7.006 -11.645 1.825 1.00 83.56 183 LYS A C 1
ATOM 1463 O O . LYS A 1 183 ? 6.978 -10.494 1.403 1.00 83.56 183 LYS A O 1
ATOM 1468 N N . ILE A 1 184 ? 7.343 -12.690 1.078 1.00 89.12 184 ILE A N 1
ATOM 1469 C CA . ILE A 1 184 ? 7.625 -12.612 -0.355 1.00 89.12 184 ILE A CA 1
ATOM 1470 C C . ILE A 1 184 ? 6.333 -12.918 -1.117 1.00 89.12 184 ILE A C 1
ATOM 1472 O O . ILE A 1 184 ? 5.669 -13.920 -0.847 1.00 89.12 184 ILE A O 1
ATOM 1476 N N . PHE A 1 185 ? 5.963 -12.052 -2.061 1.00 91.38 185 PHE A N 1
ATOM 1477 C CA . PHE A 1 185 ? 4.830 -12.289 -2.962 1.00 91.38 185 PHE A CA 1
ATOM 1478 C C . PHE A 1 185 ? 5.213 -13.207 -4.122 1.00 91.38 185 PHE A C 1
ATOM 1480 O O . PHE A 1 185 ? 4.453 -14.104 -4.475 1.00 91.38 185 PHE A O 1
ATOM 1487 N N . ALA A 1 186 ? 6.380 -12.963 -4.715 1.00 92.75 186 ALA A N 1
ATOM 1488 C CA . ALA A 1 186 ? 6.941 -13.733 -5.815 1.00 92.75 186 ALA A CA 1
ATOM 1489 C C . ALA A 1 186 ? 8.446 -13.461 -5.929 1.00 92.75 186 ALA A C 1
ATOM 1491 O O . ALA A 1 186 ? 8.924 -12.415 -5.488 1.00 92.75 186 ALA A O 1
ATOM 1492 N N . GLU A 1 187 ? 9.167 -14.386 -6.551 1.00 94.81 187 GLU A N 1
ATOM 1493 C CA . GLU A 1 187 ? 10.586 -14.266 -6.878 1.00 94.81 187 GLU A CA 1
ATOM 1494 C C . GLU A 1 187 ? 10.818 -14.854 -8.277 1.00 94.81 187 GLU A C 1
ATOM 1496 O O . GLU A 1 187 ? 10.310 -15.934 -8.585 1.00 94.81 187 GLU A O 1
ATOM 1501 N N . GLY A 1 188 ? 11.535 -14.141 -9.147 1.00 95.56 188 GLY A N 1
ATOM 1502 C CA . GLY A 1 188 ? 11.818 -14.603 -10.508 1.00 95.56 188 GLY A CA 1
ATOM 1503 C C . GLY A 1 188 ? 12.253 -13.492 -11.463 1.00 95.56 188 GLY A C 1
ATOM 1504 O O . GLY A 1 188 ? 12.539 -12.374 -11.049 1.00 95.56 188 GLY A O 1
ATOM 1505 N N . TYR A 1 189 ? 12.294 -13.801 -12.759 1.00 95.56 189 TYR A N 1
ATOM 1506 C CA . TYR A 1 189 ? 12.613 -12.830 -13.812 1.00 95.56 189 TYR A CA 1
ATOM 1507 C C . TYR A 1 189 ? 11.350 -12.116 -14.309 1.00 95.56 189 TYR A C 1
ATOM 1509 O O . TYR A 1 189 ? 10.345 -12.794 -14.540 1.00 95.56 189 TYR A O 1
ATOM 1517 N N . PRO A 1 190 ? 11.369 -10.786 -14.511 1.00 93.75 190 PRO A N 1
ATOM 1518 C CA . PRO A 1 190 ? 10.228 -10.062 -15.056 1.00 93.75 190 PRO A CA 1
ATOM 1519 C C . PRO A 1 190 ? 9.747 -10.629 -16.410 1.00 93.75 190 PRO A C 1
ATOM 1521 O O . PRO A 1 190 ? 10.572 -11.004 -17.242 1.00 93.75 190 PRO A O 1
ATOM 1524 N N . PRO A 1 191 ? 8.428 -10.649 -16.671 1.00 95.62 191 PRO A N 1
ATOM 1525 C CA . PRO A 1 191 ? 7.379 -10.224 -15.755 1.00 95.62 191 PRO A CA 1
ATOM 1526 C C . PRO A 1 191 ? 7.152 -11.245 -14.627 1.00 95.62 191 PRO A C 1
ATOM 1528 O O . PRO A 1 191 ? 6.962 -12.430 -14.889 1.00 95.62 191 PRO A O 1
ATOM 1531 N N . ILE A 1 192 ? 7.093 -10.768 -13.379 1.00 95.88 192 ILE A N 1
ATOM 1532 C CA . ILE A 1 192 ? 6.717 -11.584 -12.214 1.00 95.88 192 ILE A CA 1
ATOM 1533 C C . ILE A 1 192 ? 5.457 -11.041 -11.562 1.00 95.88 192 ILE A C 1
ATOM 1535 O O . ILE A 1 192 ? 5.233 -9.832 -11.516 1.00 95.88 192 ILE A O 1
ATOM 1539 N N . GLU A 1 193 ? 4.633 -11.942 -11.050 1.00 96.88 193 GLU A N 1
ATOM 1540 C CA . GLU A 1 193 ? 3.356 -11.623 -10.427 1.00 96.88 193 GLU A CA 1
ATOM 1541 C C . GLU A 1 193 ? 3.200 -12.435 -9.148 1.00 96.88 193 GLU A C 1
ATOM 1543 O O . GLU A 1 193 ? 3.522 -13.622 -9.114 1.00 96.88 193 GLU A O 1
ATOM 1548 N N . GLY A 1 194 ? 2.706 -11.784 -8.102 1.00 95.44 194 GLY A N 1
ATOM 1549 C CA . GLY A 1 194 ? 2.398 -12.422 -6.835 1.00 95.44 194 GLY A CA 1
ATOM 1550 C C . GLY A 1 194 ? 1.135 -11.840 -6.222 1.00 95.44 194 GLY A C 1
ATOM 1551 O O . GLY A 1 194 ? 0.806 -10.665 -6.406 1.00 95.44 194 GLY A O 1
ATOM 1552 N N . GLU A 1 195 ? 0.426 -12.680 -5.483 1.00 96.19 195 GLU A N 1
ATOM 1553 C CA . GLU A 1 195 ? -0.801 -12.323 -4.786 1.00 96.19 195 GLU A CA 1
ATOM 1554 C C . GLU A 1 195 ? -0.699 -12.779 -3.338 1.00 96.19 195 GLU A C 1
ATOM 1556 O O . GLU A 1 195 ? -0.376 -13.938 -3.070 1.00 96.19 195 GLU A O 1
ATOM 1561 N N . ASN A 1 196 ? -0.956 -11.874 -2.396 1.00 94.38 196 ASN A N 1
ATOM 1562 C CA . ASN A 1 196 ? -0.978 -12.247 -0.993 1.00 94.38 196 ASN A CA 1
ATOM 1563 C C . ASN A 1 196 ? -1.695 -11.236 -0.094 1.00 94.38 196 ASN A C 1
ATOM 1565 O O . ASN A 1 196 ? -2.067 -10.137 -0.508 1.00 94.38 196 ASN A O 1
ATOM 1569 N N . TRP A 1 197 ? -1.862 -11.633 1.164 1.00 94.94 197 TRP A N 1
ATOM 1570 C CA . TRP A 1 197 ? -2.329 -10.771 2.244 1.00 94.94 197 TRP A CA 1
ATOM 1571 C C . TRP A 1 197 ? -1.218 -9.883 2.795 1.00 94.94 197 TRP A C 1
ATOM 1573 O O . TRP A 1 197 ? -0.143 -10.392 3.111 1.00 94.94 197 TRP A O 1
ATOM 1583 N N . VAL A 1 198 ? -1.549 -8.603 2.972 1.00 93.88 198 VAL A N 1
ATOM 1584 C CA . VAL A 1 198 ? -0.802 -7.585 3.718 1.00 93.88 198 VAL A CA 1
ATOM 1585 C C . VAL A 1 198 ? -1.614 -7.193 4.943 1.00 93.88 198 VAL A C 1
ATOM 1587 O O . VAL A 1 198 ? -2.814 -6.927 4.838 1.00 93.88 198 VAL A O 1
ATOM 1590 N N . ILE A 1 199 ? -0.980 -7.157 6.113 1.00 94.31 199 ILE A N 1
ATOM 1591 C CA . ILE A 1 199 ? -1.680 -6.968 7.389 1.00 94.31 199 ILE A CA 1
ATOM 1592 C C . ILE A 1 199 ? -1.305 -5.630 8.009 1.00 94.31 199 ILE A C 1
ATOM 1594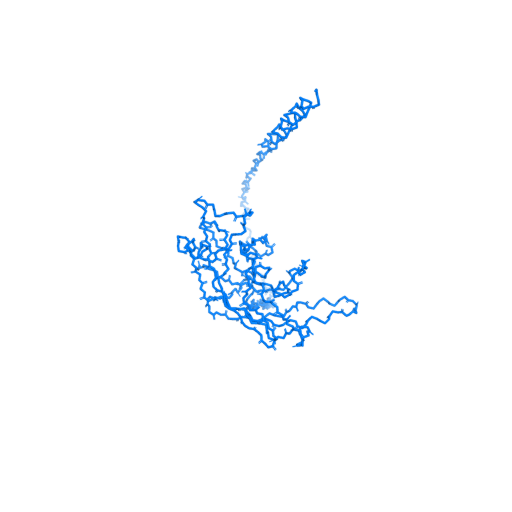 O O . ILE A 1 199 ? -0.131 -5.306 8.119 1.00 94.31 199 ILE A O 1
ATOM 1598 N N . PHE A 1 200 ? -2.284 -4.886 8.511 1.00 94.38 200 PHE A N 1
ATOM 1599 C CA . PHE A 1 200 ? -2.068 -3.641 9.242 1.00 94.38 200 PHE A CA 1
ATOM 1600 C C . PHE A 1 200 ? -2.708 -3.691 10.624 1.00 94.38 200 PHE A C 1
ATOM 1602 O O . PHE A 1 200 ? -3.790 -4.251 10.813 1.00 94.38 200 PHE A O 1
ATOM 1609 N N . LYS A 1 201 ? -2.060 -3.025 11.584 1.00 92.69 201 LYS A N 1
ATOM 1610 C CA . LYS A 1 201 ? -2.729 -2.571 12.806 1.00 92.69 201 LYS A CA 1
ATOM 1611 C C . LYS A 1 201 ? -3.561 -1.348 12.446 1.00 92.69 201 LYS A C 1
ATOM 1613 O O . LYS A 1 201 ? -3.048 -0.387 11.874 1.00 92.69 201 LYS A O 1
ATOM 1618 N N . TYR A 1 202 ? -4.842 -1.395 12.767 1.00 91.56 202 TYR A N 1
ATOM 1619 C CA . TYR A 1 202 ? -5.815 -0.392 12.359 1.00 91.56 202 TYR A CA 1
ATOM 1620 C C . TYR A 1 202 ? -6.617 0.083 13.572 1.00 91.56 202 TYR A C 1
ATOM 1622 O O . TYR A 1 202 ? -6.730 -0.618 14.576 1.00 91.56 202 TYR A O 1
ATOM 1630 N N . LYS A 1 203 ? -7.135 1.311 13.505 1.00 91.38 203 LYS A N 1
ATOM 1631 C CA . LYS A 1 203 ? -8.002 1.871 14.541 1.00 91.38 203 LYS A CA 1
ATOM 1632 C C . LYS A 1 203 ? -9.441 1.900 14.038 1.00 91.38 203 LYS A C 1
ATOM 1634 O O . LYS A 1 203 ? -9.721 2.628 13.087 1.00 91.38 203 LYS A O 1
ATOM 1639 N N . SER A 1 204 ? -10.338 1.204 14.732 1.00 90.62 204 SER A N 1
ATOM 1640 C CA . SER A 1 204 ? -11.775 1.177 14.434 1.00 90.62 204 SER A CA 1
ATOM 1641 C C . SER A 1 204 ? -12.378 2.537 14.149 1.00 90.62 204 SER A C 1
ATOM 1643 O O . SER A 1 204 ? -12.043 3.534 14.797 1.00 90.62 204 SER A O 1
ATOM 1645 N N . GLY A 1 205 ? -13.306 2.566 13.196 1.00 91.81 205 GLY A N 1
ATOM 1646 C CA . GLY A 1 205 ? -14.060 3.762 12.830 1.00 91.81 205 GLY A CA 1
ATOM 1647 C C . GLY A 1 205 ? -13.252 4.811 12.064 1.00 91.81 205 GLY A C 1
ATOM 1648 O O . GLY A 1 205 ? -13.790 5.867 11.736 1.00 91.81 205 GLY A O 1
ATOM 1649 N N . THR A 1 206 ? -11.981 4.549 11.755 1.00 94.06 206 THR A N 1
ATOM 1650 C CA . THR A 1 206 ? -11.183 5.420 10.887 1.00 94.06 206 THR A CA 1
ATOM 1651 C C . THR A 1 206 ? -11.293 4.991 9.422 1.00 94.06 206 THR A C 1
ATOM 1653 O O . THR A 1 206 ? -11.622 3.846 9.121 1.00 94.06 206 THR A O 1
ATOM 1656 N N . LYS A 1 207 ? -11.031 5.903 8.482 1.00 95.62 207 LYS A N 1
ATOM 1657 C CA . LYS A 1 207 ? -11.140 5.631 7.039 1.00 95.62 207 LYS A CA 1
ATOM 1658 C C . LYS A 1 207 ? -9.820 5.920 6.316 1.00 95.62 207 LYS A C 1
ATOM 1660 O O . LYS A 1 207 ? -9.736 6.912 5.597 1.00 95.62 207 LYS A O 1
ATOM 1665 N N . PRO A 1 208 ? -8.764 5.122 6.551 1.00 95.81 208 PRO A N 1
ATOM 1666 C CA . PRO A 1 208 ? -7.518 5.277 5.823 1.00 95.81 208 PRO A CA 1
ATOM 1667 C C . PRO A 1 208 ? -7.684 4.891 4.350 1.00 95.81 208 PRO A C 1
ATOM 1669 O O . PRO A 1 208 ? -8.577 4.133 3.969 1.00 95.81 208 PRO A O 1
ATOM 1672 N N . PHE A 1 209 ? -6.746 5.368 3.547 1.00 95.62 209 PHE A N 1
ATOM 1673 C CA . PHE A 1 209 ? -6.455 4.886 2.208 1.00 95.62 209 PHE A CA 1
ATOM 1674 C C . PHE A 1 209 ? -5.253 3.952 2.265 1.00 95.62 209 PHE A C 1
ATOM 1676 O O . PHE A 1 209 ? -4.342 4.152 3.074 1.00 95.62 209 PHE A O 1
ATOM 1683 N N . LEU A 1 210 ? -5.219 2.972 1.370 1.00 95.94 210 LEU A N 1
ATOM 1684 C CA . LEU A 1 210 ? -3.994 2.243 1.075 1.00 95.94 210 LEU A CA 1
ATOM 1685 C C . LEU A 1 210 ? -3.189 3.058 0.064 1.00 95.94 210 LEU A C 1
ATOM 1687 O O . LEU A 1 210 ? -3.682 3.365 -1.016 1.00 95.94 210 LEU A O 1
ATOM 1691 N N . TYR A 1 211 ? -1.953 3.387 0.405 1.00 94.06 211 TYR A N 1
ATOM 1692 C CA . TYR A 1 211 ? -0.984 3.992 -0.491 1.00 94.06 211 TYR A CA 1
ATOM 1693 C C . TYR A 1 211 ? 0.004 2.928 -0.968 1.00 94.06 211 TYR A C 1
ATOM 1695 O O . TYR A 1 211 ? 0.631 2.252 -0.154 1.00 94.06 211 TYR A O 1
ATOM 1703 N N . PHE A 1 212 ? 0.141 2.784 -2.284 1.00 91.88 212 PHE A N 1
ATOM 1704 C CA . PHE A 1 212 ? 1.097 1.889 -2.930 1.00 91.88 212 PHE A CA 1
ATOM 1705 C C . PHE A 1 212 ? 2.208 2.691 -3.614 1.00 91.88 212 PHE A C 1
ATOM 1707 O O . PHE A 1 212 ? 1.913 3.537 -4.455 1.00 91.88 212 PHE A O 1
ATOM 1714 N N . SER A 1 213 ? 3.473 2.391 -3.314 1.00 88.19 213 SER A N 1
ATOM 1715 C CA . SER A 1 213 ? 4.656 2.968 -3.956 1.00 88.19 213 SER A CA 1
ATOM 1716 C C . SER A 1 213 ? 5.568 1.861 -4.512 1.00 88.19 213 SER A C 1
ATOM 1718 O O . SER A 1 213 ? 6.112 1.071 -3.737 1.00 88.19 213 SER A O 1
ATOM 1720 N N . PRO A 1 214 ? 5.771 1.786 -5.841 1.00 78.44 214 PRO A N 1
ATOM 1721 C CA . PRO A 1 214 ? 6.449 0.657 -6.483 1.00 78.44 214 PRO A CA 1
ATOM 1722 C C . PRO A 1 214 ? 7.955 0.598 -6.200 1.00 78.44 214 PRO A C 1
ATOM 1724 O O . PRO A 1 214 ? 8.520 -0.488 -6.149 1.00 78.44 214 PRO A O 1
ATOM 1727 N N . TYR A 1 215 ? 8.613 1.744 -5.978 1.00 71.19 215 TYR A N 1
ATOM 1728 C CA . TYR A 1 215 ? 10.073 1.823 -5.791 1.00 71.19 215 TYR A CA 1
ATOM 1729 C C . TYR A 1 215 ? 10.575 0.926 -4.652 1.00 71.19 215 TYR A C 1
ATOM 1731 O O . TYR A 1 215 ? 11.631 0.292 -4.719 1.00 71.19 215 TYR A O 1
ATOM 1739 N N . LEU A 1 216 ? 9.758 0.849 -3.611 1.00 65.62 216 LEU A N 1
ATOM 1740 C CA . LEU A 1 216 ? 10.051 0.116 -2.400 1.00 65.62 216 LEU A CA 1
ATOM 1741 C C . LEU A 1 216 ? 9.795 -1.389 -2.525 1.00 65.62 216 LEU A C 1
ATOM 1743 O O . LEU A 1 216 ? 10.282 -2.140 -1.692 1.00 65.62 216 LEU A O 1
ATOM 1747 N N . ALA A 1 217 ? 9.084 -1.839 -3.566 1.00 61.47 217 ALA A N 1
ATOM 1748 C CA . ALA A 1 217 ? 8.761 -3.258 -3.737 1.00 61.47 217 ALA A CA 1
ATOM 1749 C C . ALA A 1 217 ? 9.964 -4.108 -4.139 1.00 61.47 217 ALA A C 1
ATOM 1751 O O . ALA A 1 217 ? 9.963 -5.309 -3.879 1.00 61.47 217 ALA A O 1
ATOM 1752 N N . VAL A 1 218 ? 10.938 -3.482 -4.810 1.00 57.62 218 VAL A N 1
ATOM 1753 C CA . VAL A 1 218 ? 12.039 -4.176 -5.488 1.00 57.62 218 VAL A CA 1
ATOM 1754 C C . VAL A 1 218 ? 13.410 -3.782 -4.933 1.00 57.62 218 VAL A C 1
ATOM 1756 O O . VAL A 1 218 ? 14.307 -4.612 -4.884 1.00 57.62 218 VAL A O 1
ATOM 1759 N N . SER A 1 219 ? 13.608 -2.529 -4.500 1.00 59.06 219 SER A N 1
ATOM 1760 C CA . SER A 1 219 ? 14.963 -2.030 -4.200 1.00 59.06 219 SER A CA 1
ATOM 1761 C C . SER A 1 219 ? 15.358 -1.997 -2.718 1.00 59.06 219 SER A C 1
ATOM 1763 O O . SER A 1 219 ? 16.522 -1.730 -2.436 1.00 59.06 219 SER A O 1
ATOM 1765 N N . GLU A 1 220 ? 14.429 -2.209 -1.774 1.00 54.78 220 GLU A N 1
ATOM 1766 C CA . GLU A 1 220 ? 14.607 -1.981 -0.316 1.00 54.78 220 GLU A CA 1
ATOM 1767 C C . GLU A 1 220 ? 15.218 -0.609 0.066 1.00 54.78 220 GLU A C 1
ATOM 1769 O O . GLU A 1 220 ? 15.557 -0.358 1.225 1.00 54.78 220 GLU A O 1
ATOM 1774 N N . GLN A 1 221 ? 15.364 0.324 -0.879 1.00 55.47 221 GLN A N 1
ATOM 1775 C CA . GLN A 1 221 ? 15.997 1.606 -0.613 1.00 55.47 221 GLN A CA 1
ATOM 1776 C C . GLN A 1 221 ? 14.978 2.576 -0.035 1.00 55.47 221 GLN A C 1
ATOM 1778 O O . GLN A 1 221 ? 14.011 2.954 -0.692 1.00 55.47 221 GLN A O 1
ATOM 1783 N N . VAL A 1 222 ? 15.231 3.039 1.188 1.00 54.34 222 VAL A N 1
ATOM 1784 C CA . VAL A 1 222 ? 14.440 4.083 1.849 1.00 54.34 222 VAL A CA 1
ATOM 1785 C C . VAL A 1 222 ? 14.669 5.419 1.128 1.00 54.34 222 VAL A C 1
ATOM 1787 O O . VAL A 1 222 ? 15.536 6.206 1.495 1.00 54.34 222 VAL A O 1
ATOM 1790 N N . GLY A 1 223 ? 13.929 5.638 0.041 1.00 54.97 223 GLY A N 1
ATOM 1791 C CA . GLY A 1 223 ? 13.969 6.834 -0.799 1.00 54.97 223 GLY A CA 1
ATOM 1792 C C . GLY A 1 223 ? 12.692 7.672 -0.713 1.00 54.97 223 GLY A C 1
ATOM 1793 O O . GLY A 1 223 ? 11.730 7.328 -0.022 1.00 54.97 223 GLY A O 1
ATOM 1794 N N . ILE A 1 224 ? 12.681 8.803 -1.423 1.00 54.25 224 ILE A N 1
ATOM 1795 C CA . ILE A 1 224 ? 11.574 9.762 -1.383 1.00 54.25 224 ILE A CA 1
ATOM 1796 C C . ILE A 1 224 ? 10.328 9.169 -2.070 1.00 54.25 224 ILE A C 1
ATOM 1798 O O . ILE A 1 224 ? 10.323 8.905 -3.272 1.00 54.25 224 ILE A O 1
ATOM 1802 N N . ARG A 1 225 ? 9.251 8.966 -1.300 1.00 63.62 225 ARG A N 1
ATOM 1803 C CA . ARG A 1 225 ? 7.954 8.424 -1.748 1.00 63.62 225 ARG A CA 1
ATOM 1804 C C . ARG A 1 225 ? 7.133 9.473 -2.504 1.00 63.62 225 ARG A C 1
ATOM 1806 O O . ARG A 1 225 ? 6.115 9.954 -2.012 1.00 63.62 225 ARG A O 1
ATOM 1813 N N . ASN A 1 226 ? 7.590 9.837 -3.697 1.00 61.81 226 ASN A N 1
ATOM 1814 C CA . ASN A 1 226 ? 6.966 10.912 -4.482 1.00 61.81 226 ASN A CA 1
ATOM 1815 C C . ASN A 1 226 ? 6.010 10.398 -5.557 1.00 61.81 226 ASN A C 1
ATOM 1817 O O . ASN A 1 226 ? 5.280 11.181 -6.155 1.00 61.81 226 ASN A O 1
ATOM 1821 N N . THR A 1 227 ? 6.000 9.086 -5.799 1.00 77.75 227 THR A N 1
ATOM 1822 C CA . THR A 1 227 ? 5.075 8.438 -6.732 1.00 77.75 227 THR A CA 1
ATOM 1823 C C . THR A 1 227 ? 4.443 7.219 -6.106 1.00 77.75 227 THR A C 1
ATOM 1825 O O . THR A 1 227 ? 5.097 6.388 -5.472 1.00 77.75 227 THR A O 1
ATOM 1828 N N . GLY A 1 228 ? 3.136 7.141 -6.291 1.00 89.31 228 GLY A N 1
ATOM 1829 C CA . GLY A 1 228 ? 2.330 6.044 -5.820 1.00 89.31 228 GLY A CA 1
ATOM 1830 C C . GLY A 1 228 ? 0.878 6.237 -6.206 1.00 89.31 228 GLY A C 1
ATOM 1831 O O . GLY A 1 228 ? 0.526 7.207 -6.878 1.00 89.31 228 GLY A O 1
ATOM 1832 N N . ALA A 1 229 ? 0.054 5.305 -5.762 1.00 94.12 229 ALA A N 1
ATOM 1833 C CA . ALA A 1 229 ? -1.375 5.313 -5.998 1.00 94.12 229 ALA A CA 1
ATOM 1834 C C . ALA A 1 229 ? -2.133 5.068 -4.698 1.00 94.12 229 ALA A C 1
ATOM 1836 O O . ALA A 1 229 ? -1.669 4.337 -3.823 1.00 94.12 229 ALA A O 1
ATOM 1837 N N . TYR A 1 230 ? -3.304 5.680 -4.590 1.00 96.06 230 TYR A N 1
ATOM 1838 C CA . TYR A 1 230 ? -4.212 5.532 -3.467 1.00 96.06 230 TYR A CA 1
ATOM 1839 C C . TYR A 1 230 ? -5.360 4.601 -3.836 1.00 96.06 230 TYR A C 1
ATOM 1841 O O . TYR A 1 230 ? -5.985 4.772 -4.882 1.00 96.06 230 TYR A O 1
ATOM 1849 N N . PHE A 1 231 ? -5.674 3.669 -2.944 1.00 97.50 231 PHE A N 1
ATOM 1850 C CA . PHE A 1 231 ? -6.858 2.824 -2.998 1.00 97.50 231 PHE A CA 1
ATOM 1851 C C . PHE A 1 231 ? -7.789 3.180 -1.839 1.00 97.50 231 PHE A C 1
ATOM 1853 O O . PHE A 1 231 ? -7.361 3.331 -0.688 1.00 97.50 231 PHE A O 1
ATOM 1860 N N . LYS A 1 232 ? -9.076 3.316 -2.148 1.00 97.44 232 LYS A N 1
ATOM 1861 C CA . LYS A 1 232 ? -10.150 3.536 -1.190 1.00 97.44 232 LYS A CA 1
ATOM 1862 C C . LYS A 1 232 ? -10.464 2.214 -0.502 1.00 97.44 232 LYS A C 1
ATOM 1864 O O . LYS A 1 232 ? -10.786 1.231 -1.162 1.00 97.44 232 LYS A O 1
ATOM 1869 N N . LEU A 1 233 ? -10.369 2.203 0.826 1.00 96.12 233 LEU A N 1
ATOM 1870 C CA . LEU A 1 233 ? -10.593 0.992 1.618 1.00 96.12 233 LEU A CA 1
ATOM 1871 C C . LEU A 1 233 ? -12.024 0.868 2.150 1.00 96.12 233 LEU A C 1
ATOM 1873 O O . LEU A 1 233 ? -12.514 -0.231 2.379 1.00 96.12 233 LEU A O 1
ATOM 1877 N N . PHE A 1 234 ? -12.698 1.995 2.351 1.00 94.62 234 PHE A N 1
ATOM 1878 C CA . PHE A 1 234 ? -14.032 2.056 2.942 1.00 94.62 234 PHE A CA 1
ATOM 1879 C C . PHE A 1 234 ? -14.854 3.116 2.224 1.00 94.62 234 PHE A C 1
ATOM 1881 O O . PHE A 1 234 ? -14.292 4.147 1.852 1.00 94.62 234 PHE A O 1
ATOM 1888 N N . GLU A 1 235 ? -16.158 2.884 2.051 1.00 87.12 235 GLU A N 1
ATOM 1889 C CA . GLU A 1 235 ? -17.075 3.829 1.394 1.00 87.12 235 GLU A CA 1
ATOM 1890 C C . GLU A 1 235 ? -17.297 5.145 2.153 1.00 87.12 235 GLU A C 1
ATOM 1892 O O . GLU A 1 235 ? -17.375 5.167 3.411 1.00 87.12 235 GLU A O 1
#

Sequence (235 aa):
MKQNRYNLFRRLLISILVFSFLIILTGCNSTILSFLSTATTTPTVTPLPTHTPTSTPRPTNTPTVTPTPDKGSFVNPLGIGESITVKPFRYEVDTIFEEKYVMDCTLLEIVTGDDALKIAKQERVWSPYDPLVEGQEYLALRLRLKLQIAKNENVVETLYPYWSTTLRYENNGVDIWSADFTKIFAEGYPPIEGENWVIFKYKSGTKPFLYFSPYLAVSEQVGIRNTGAYFKLFE

Radius of gyration: 28.81 Å; chains: 1; bounding box: 64×81×68 Å

Secondary structure (DSSP, 8-state):
-HHHHHHHHHHHHHHHHHHHHHHHT------------PPPPPPPP----------PPPPP-PPPPPPPPPTTSSSS-B-TT-EEEEPPP----SS------EEEEEEEEEEEHHHHHHHHHHTT---TTSPPPTT-EEEEEEEEEEEEE-S-TTS-EEE-HHHHEEEESSTT-PPEEPS-TT--SEEESSSEEEEEEEEEEE-TT--PEEEE-THHHHH---------EEEE---

Foldseek 3Di:
DVVVVVVVVVVVVVVVVVVVVVVVVPDDDDDDDDDDDDDDDDDDDDDDDDPDPDDDPDPDPDDDDDDDDDELDPVHAAEAQDKDWWDADDDPDPDDDPFWWIKMKHFHDKDKDPVLVVQCVVVVLDDPVDDDDPPFIKMKIKMKMWGATGPDLPDKWWFFQQQFKFWDQDDVHDTFTFSRRPDTQDIGGPRDMGIDITMGGDDPPGWTWIWGARVCGTDVDPDDRPITGTYGRDD